Protein AF-0000000087728576 (afdb_homodimer)

pLDDT: mean 84.59, std 19.5, range [29.27, 98.62]

InterPro domains:
  IPR008506 SRP-independent targeting protein 2/TMEM208 [PF05620] (1-159)
  IPR008506 SRP-independent targeting protein 2/TMEM208 [PTHR13505] (1-132)

Solvent-accessible surface area (backbone atoms only — not comparable to full-atom values): 17764 Å² total; per-residue (Å²): 110,70,65,56,54,41,52,48,43,22,53,51,24,44,51,52,49,50,50,49,53,51,49,50,51,50,55,53,48,50,43,51,49,40,31,74,71,70,59,75,65,60,61,66,59,48,53,61,63,41,45,64,30,51,51,34,51,48,51,47,48,69,42,17,48,52,40,58,37,89,85,80,63,43,80,72,41,31,43,46,67,70,81,37,78,61,69,52,42,48,38,50,46,47,34,52,47,41,51,51,21,50,54,40,24,70,75,72,31,70,74,36,51,61,62,49,51,56,53,60,53,50,48,51,53,54,49,50,48,51,52,46,48,49,49,49,50,50,45,45,53,55,44,47,59,52,45,62,67,66,55,59,74,79,74,81,71,67,74,69,64,80,112,110,70,65,59,53,42,52,50,44,23,52,50,26,45,50,52,50,51,50,49,53,52,50,51,51,51,54,53,48,52,43,52,49,40,32,74,71,71,59,75,65,60,61,65,59,50,53,61,63,42,45,64,29,51,51,35,50,48,52,48,47,70,41,17,48,54,40,58,37,88,84,79,64,43,78,72,40,31,42,48,67,71,80,38,78,62,68,52,43,47,40,50,47,47,34,52,46,40,51,52,23,50,55,42,24,68,76,71,32,73,75,36,50,62,61,50,50,55,52,63,53,49,48,50,54,54,48,49,48,51,53,48,48,48,49,50,49,49,45,46,53,55,45,49,57,52,48,61,69,68,55,60,74,79,74,81,74,65,76,72,63,81,113

Organism: NCBI:txid56646

Radius of gyration: 27.88 Å; Cα contacts (8 Å, |Δi|>4): 248; chains: 2; bounding box: 99×57×97 Å

Foldseek 3Di:
DVVVVFVVLLVVLVVVLVVLVVLVVVLVVVLVCLCVPPNNADVPLLVVLCVLLVVLSVVSCVQQHWDADPPPRHTPGSGDRCPDDDPSVLSVVSNVQSSVLSVCCSPPNDVSCVSNVVNVVVVVVVVVVVVVVVVVVVVCVVVVVVVVVVPPPPPPVPPPPPD/DVVVVFVVQLVVLVVVLVVLVVLVVVLVVVLVCLCVPPNNADPPLLVVLCVLLVVLSVVSCVQQHWDADPPPRHTPGSGDRCPDDDPSVLSVVSNVQSSVLSVCCSPPNDVSCVSNVVNVVVVVVVVVVVVVVVVVVVVCVVVVVVCVVPCPPPPPPPPPPPD

Structure (mmCIF, N/CA/C/O backbone):
data_AF-0000000087728576-model_v1
#
loop_
_entity.id
_entity.type
_entity.pdbx_description
1 polymer 'DUF788 domain-containing protein'
#
loop_
_atom_site.group_PDB
_atom_site.id
_atom_site.type_symbol
_atom_site.label_atom_id
_atom_site.label_alt_id
_atom_site.label_comp_id
_atom_site.label_asym_id
_atom_site.label_entity_id
_atom_site.label_seq_id
_atom_site.pdbx_PDB_ins_code
_atom_site.Cartn_x
_atom_site.Cartn_y
_atom_site.Cartn_z
_atom_site.occupancy
_atom_site.B_iso_or_equiv
_atom_site.auth_seq_id
_atom_site.auth_comp_id
_atom_site.auth_asym_id
_atom_site.auth_atom_id
_atom_site.pdbx_PDB_model_num
ATOM 1 N N . MET A 1 1 ? -4.129 31.688 3.973 1 72.81 1 MET A N 1
ATOM 2 C CA . MET A 1 1 ? -4.332 30.922 2.75 1 72.81 1 MET A CA 1
ATOM 3 C C . MET A 1 1 ? -3.898 29.469 2.941 1 72.81 1 MET A C 1
ATOM 5 O O . MET A 1 1 ? -4.68 28.547 2.699 1 72.81 1 MET A O 1
ATOM 9 N N . ALA A 1 2 ? -2.844 29.219 3.494 1 76.81 2 ALA A N 1
ATOM 10 C CA . ALA A 1 2 ? -2.311 27.875 3.709 1 76.81 2 ALA A CA 1
ATOM 11 C C . ALA A 1 2 ? -3.201 27.078 4.652 1 76.81 2 ALA A C 1
ATOM 13 O O . ALA A 1 2 ? -3.453 25.891 4.426 1 76.81 2 ALA A O 1
ATOM 14 N N . GLN A 1 3 ? -3.764 27.766 5.59 1 82.38 3 GLN A N 1
ATOM 15 C CA . GLN A 1 3 ? -4.609 27.078 6.566 1 82.38 3 GLN A CA 1
ATOM 16 C C . GLN A 1 3 ? -5.945 26.672 5.945 1 82.38 3 GLN A C 1
ATOM 18 O O . GLN A 1 3 ? -6.473 25.609 6.246 1 82.38 3 GLN A O 1
ATOM 23 N N . LYS A 1 4 ? -6.445 27.516 5.133 1 89.25 4 LYS A N 1
ATOM 24 C CA . LYS A 1 4 ? -7.703 27.203 4.453 1 89.25 4 LYS A CA 1
ATOM 25 C C . LYS A 1 4 ? -7.543 26.016 3.516 1 89.25 4 LYS A C 1
ATOM 27 O O . LYS A 1 4 ? -8.414 25.156 3.447 1 89.25 4 LYS A O 1
ATOM 32 N N . ALA A 1 5 ? -6.516 25.969 2.805 1 88.19 5 ALA A N 1
ATOM 33 C CA . ALA A 1 5 ? -6.23 24.859 1.894 1 88.19 5 ALA A CA 1
ATOM 34 C C . ALA A 1 5 ? -6.105 23.547 2.654 1 88.19 5 ALA A C 1
ATOM 36 O O . ALA A 1 5 ? -6.555 22.5 2.176 1 88.19 5 ALA A O 1
ATOM 37 N N . LYS A 1 6 ? -5.516 23.641 3.752 1 89.88 6 LYS A N 1
ATOM 38 C CA . LYS A 1 6 ? -5.348 22.469 4.605 1 89.88 6 LYS A CA 1
ATOM 39 C C . LYS A 1 6 ? -6.695 21.953 5.086 1 89.88 6 LYS A C 1
ATOM 41 O O . LYS A 1 6 ? -6.941 20.734 5.07 1 89.88 6 LYS A O 1
ATOM 46 N N . LYS A 1 7 ? -7.469 22.812 5.473 1 94.06 7 LYS A N 1
ATOM 47 C CA . LYS A 1 7 ? -8.797 22.438 5.949 1 94.06 7 LYS A CA 1
ATOM 48 C C . LYS A 1 7 ? -9.648 21.859 4.816 1 94.06 7 LYS A C 1
ATOM 50 O O . LYS A 1 7 ? -10.414 20.922 5.016 1 94.06 7 LYS A O 1
ATOM 55 N N . ASP A 1 8 ? -9.492 22.406 3.709 1 96 8 ASP A N 1
ATOM 56 C CA . ASP A 1 8 ? -10.234 21.922 2.547 1 96 8 ASP A CA 1
ATOM 57 C C . ASP A 1 8 ? -9.789 20.516 2.158 1 96 8 ASP A C 1
ATOM 59 O O . ASP A 1 8 ? -10.617 19.688 1.801 1 96 8 ASP A O 1
ATOM 63 N N . ARG A 1 9 ? -8.594 20.328 2.215 1 94.62 9 ARG A N 1
ATOM 64 C CA . ARG A 1 9 ? -8.07 19 1.925 1 94.62 9 ARG A CA 1
ATOM 65 C C . ARG A 1 9 ? -8.57 17.984 2.938 1 94.62 9 ARG A C 1
ATOM 67 O O . ARG A 1 9 ? -8.93 16.859 2.572 1 94.62 9 ARG A O 1
ATOM 74 N N . ALA A 1 10 ? -8.555 18.375 4.129 1 96.44 10 ALA A N 1
ATOM 75 C CA . ALA A 1 10 ? -9.039 17.484 5.184 1 96.44 10 ALA A CA 1
ATOM 76 C C . ALA A 1 10 ? -10.492 17.094 4.941 1 96.44 10 ALA A C 1
ATOM 78 O O . ALA A 1 10 ? -10.859 15.922 5.09 1 96.44 10 ALA A O 1
ATOM 79 N N . LYS A 1 11 ? -11.227 18.047 4.613 1 97.38 11 LYS A N 1
ATOM 80 C CA . LYS A 1 11 ? -12.641 17.781 4.34 1 97.38 11 LYS A CA 1
ATOM 81 C C . LYS A 1 11 ? -12.805 16.875 3.127 1 97.38 11 LYS A C 1
ATOM 83 O O . LYS A 1 11 ? -13.594 15.922 3.164 1 97.38 11 LYS A O 1
ATOM 88 N N . SER A 1 12 ? -12.062 17.203 2.125 1 97.62 12 SER A N 1
ATOM 89 C CA . SER A 1 12 ? -12.133 16.406 0.908 1 97.62 12 SER A CA 1
ATOM 90 C C . SER A 1 12 ? -11.68 14.977 1.16 1 97.62 12 SER A C 1
ATOM 92 O O . SER A 1 12 ? -12.297 14.023 0.675 1 97.62 12 SER A O 1
ATOM 94 N N . ASN A 1 13 ? -10.625 14.828 1.915 1 97.81 13 ASN A N 1
ATOM 95 C CA . ASN A 1 13 ? -10.117 13.508 2.254 1 97.81 13 ASN A CA 1
ATOM 96 C C . ASN A 1 13 ? -11.141 12.695 3.045 1 97.81 13 ASN A C 1
ATOM 98 O O . ASN A 1 13 ? -11.359 11.523 2.754 1 97.81 13 ASN A O 1
ATOM 102 N N . ALA A 1 14 ? -11.703 13.352 4.016 1 97.81 14 ALA A N 1
ATOM 103 C CA . ALA A 1 14 ? -12.695 12.672 4.844 1 97.81 14 ALA A CA 1
ATOM 104 C C . ALA A 1 14 ? -13.875 12.188 4.004 1 97.81 14 ALA A C 1
ATOM 106 O O . ALA A 1 14 ? -14.336 11.055 4.156 1 97.81 14 ALA A O 1
ATOM 107 N N . ALA A 1 15 ? -14.289 13.07 3.191 1 98.06 15 ALA A N 1
ATOM 108 C CA . ALA A 1 15 ? -15.414 12.719 2.33 1 98.06 15 ALA A CA 1
ATOM 109 C C . ALA A 1 15 ? -15.055 11.57 1.394 1 98.06 15 ALA A C 1
ATOM 111 O O . ALA A 1 15 ? -15.828 10.625 1.23 1 98.06 15 ALA A O 1
ATOM 112 N N . ALA A 1 16 ? -13.898 11.648 0.79 1 97.94 16 ALA A N 1
ATOM 113 C CA . ALA A 1 16 ? -13.445 10.617 -0.136 1 97.94 16 ALA A CA 1
ATOM 114 C C . ALA A 1 16 ? -13.336 9.266 0.561 1 97.94 16 ALA A C 1
ATOM 116 O O . ALA A 1 16 ? -13.766 8.242 0.024 1 97.94 16 ALA A O 1
ATOM 117 N N . LEU A 1 17 ? -12.812 9.273 1.737 1 98.38 17 LEU A N 1
ATOM 118 C CA . LEU A 1 17 ? -12.594 8.039 2.473 1 98.38 17 LEU A CA 1
ATOM 119 C C . LEU A 1 17 ? -13.922 7.449 2.951 1 98.38 17 LEU A C 1
ATOM 121 O O . LEU A 1 17 ? -14.117 6.234 2.91 1 98.38 17 LEU A O 1
ATOM 125 N N . ASN A 1 18 ? -14.781 8.297 3.381 1 98.25 18 ASN A N 1
ATOM 126 C CA . ASN A 1 18 ? -16.094 7.824 3.793 1 98.25 18 ASN A CA 1
ATOM 127 C C . ASN A 1 18 ? -16.859 7.184 2.631 1 98.25 18 ASN A C 1
ATOM 129 O O . ASN A 1 18 ? -17.484 6.137 2.795 1 98.25 18 ASN A O 1
ATOM 133 N N . ASN A 1 19 ? -16.797 7.832 1.542 1 97.94 19 ASN A N 1
ATOM 134 C CA . ASN A 1 19 ? -17.422 7.266 0.348 1 97.94 19 ASN A CA 1
ATOM 135 C C . ASN A 1 19 ? -16.797 5.922 -0.024 1 97.94 19 ASN A C 1
ATOM 137 O O . ASN A 1 19 ? -17.5 4.992 -0.413 1 97.94 19 ASN A O 1
ATOM 141 N N . LEU A 1 20 ? -15.539 5.875 0.109 1 98.06 20 LEU A N 1
ATOM 142 C CA . LEU A 1 20 ? -14.797 4.656 -0.206 1 98.06 20 LEU A CA 1
ATOM 143 C C . LEU A 1 20 ? -15.234 3.508 0.696 1 98.06 20 LEU A C 1
ATOM 145 O O . LEU A 1 20 ? -15.516 2.408 0.214 1 98.06 20 LEU A O 1
ATOM 149 N N . HIS A 1 21 ? -15.312 3.744 1.983 1 98.12 21 HIS A N 1
ATOM 150 C CA . HIS A 1 21 ? -15.68 2.717 2.949 1 98.12 21 HIS A CA 1
ATOM 151 C C . HIS A 1 21 ? -17.141 2.283 2.768 1 98.12 21 HIS A C 1
ATOM 153 O O . HIS A 1 21 ? -17.438 1.089 2.795 1 98.12 21 HIS A O 1
ATOM 159 N N . VAL A 1 22 ? -17.984 3.254 2.576 1 98.19 22 VAL A N 1
ATOM 160 C CA . VAL A 1 22 ? -19.391 2.947 2.379 1 98.19 22 VAL A CA 1
ATOM 161 C C . VAL A 1 22 ? -19.578 2.154 1.087 1 98.19 22 VAL A C 1
ATOM 163 O O . VAL A 1 22 ? -20.281 1.148 1.063 1 98.19 22 VAL A O 1
ATOM 166 N N . GLY A 1 23 ? -18.922 2.592 0.017 1 98.19 23 GLY A N 1
ATOM 167 C CA . GLY A 1 23 ? -18.984 1.862 -1.239 1 98.19 23 GLY A CA 1
ATOM 168 C C . GLY A 1 23 ? -18.484 0.434 -1.126 1 98.19 23 GLY A C 1
ATOM 169 O O . GLY A 1 23 ? -19.141 -0.495 -1.61 1 98.19 23 GLY A O 1
ATOM 170 N N . SER A 1 24 ? -17.391 0.331 -0.481 1 98.25 24 SER A N 1
ATOM 171 C CA . SER A 1 24 ? -16.812 -0.998 -0.289 1 98.25 24 SER A CA 1
ATOM 172 C C . SER A 1 24 ? -17.75 -1.895 0.506 1 98.25 24 SER A C 1
ATOM 174 O O . SER A 1 24 ? -17.969 -3.053 0.146 1 98.25 24 SER A O 1
A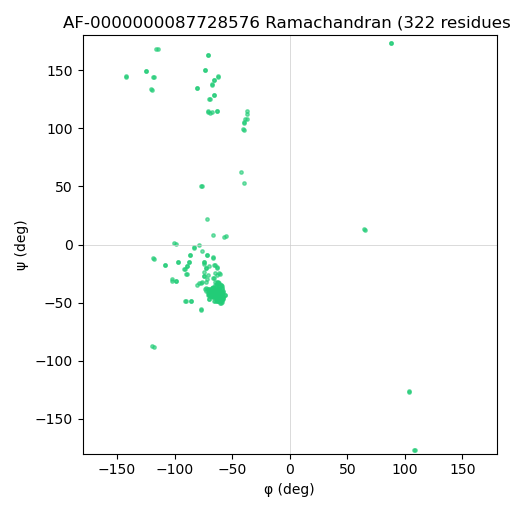TOM 176 N N . LEU A 1 25 ? -18.266 -1.37 1.539 1 97.5 25 LEU A N 1
ATOM 177 C CA . LEU A 1 25 ? -19.172 -2.137 2.385 1 97.5 25 LEU A CA 1
ATOM 178 C C . LEU A 1 25 ? -20.422 -2.562 1.607 1 97.5 25 LEU A C 1
ATOM 180 O O . LEU A 1 25 ? -20.812 -3.727 1.662 1 97.5 25 LEU A O 1
ATOM 184 N N . VAL A 1 26 ? -20.984 -1.672 0.891 1 98.25 26 VAL A N 1
ATOM 185 C CA . VAL A 1 26 ? -22.219 -1.919 0.162 1 98.25 26 VAL A CA 1
ATOM 186 C C . VAL A 1 26 ? -21.984 -2.967 -0.922 1 98.25 26 VAL A C 1
ATOM 188 O O . VAL A 1 26 ? -22.719 -3.947 -1.02 1 98.25 26 VAL A O 1
ATOM 191 N N . ILE A 1 27 ? -20.953 -2.803 -1.703 1 98.12 27 ILE A N 1
ATOM 192 C CA . ILE A 1 27 ? -20.688 -3.674 -2.846 1 98.12 27 ILE A CA 1
ATOM 193 C C . ILE A 1 27 ? -20.359 -5.078 -2.355 1 98.12 27 ILE A C 1
ATOM 195 O O . ILE A 1 27 ? -20.859 -6.07 -2.889 1 98.12 27 ILE A O 1
ATOM 199 N N . ASN A 1 28 ? -19.562 -5.168 -1.348 1 97.69 28 ASN A N 1
ATOM 200 C CA . ASN A 1 28 ? -19.188 -6.477 -0.833 1 97.69 28 ASN A CA 1
ATOM 201 C C . ASN A 1 28 ? -20.359 -7.164 -0.126 1 97.69 28 ASN A C 1
ATOM 203 O O . ASN A 1 28 ? -20.547 -8.375 -0.262 1 97.69 28 ASN A O 1
ATOM 207 N N . ALA A 1 29 ? -21.125 -6.395 0.582 1 97.44 29 ALA A N 1
ATOM 208 C CA . ALA A 1 29 ? -22.312 -6.957 1.237 1 97.44 29 ALA A CA 1
ATOM 209 C C . ALA A 1 29 ? -23.297 -7.488 0.212 1 97.44 29 ALA A C 1
ATOM 211 O O . ALA A 1 29 ? -23.844 -8.578 0.377 1 97.44 29 ALA A O 1
ATOM 212 N N . LEU A 1 30 ? -23.547 -6.684 -0.78 1 97.44 30 LEU A N 1
ATOM 213 C CA . LEU A 1 30 ? -24.469 -7.105 -1.819 1 97.44 30 LEU A CA 1
ATOM 214 C C . LEU A 1 30 ? -23.984 -8.375 -2.512 1 97.44 30 LEU A C 1
ATOM 216 O O . LEU A 1 30 ? -24.781 -9.266 -2.812 1 97.44 30 LEU A O 1
ATOM 220 N N . PHE A 1 31 ? -22.75 -8.453 -2.754 1 98.31 31 PHE A N 1
ATOM 221 C CA . PHE A 1 31 ? -22.188 -9.641 -3.377 1 98.31 31 PHE A CA 1
ATOM 222 C C . PHE A 1 31 ? -22.422 -10.867 -2.504 1 98.31 31 PHE A C 1
ATOM 224 O O . PHE A 1 31 ? -22.891 -11.906 -2.986 1 98.31 31 PHE A O 1
ATOM 231 N N . LEU A 1 32 ? -22.094 -10.734 -1.315 1 96.5 32 LEU A N 1
ATOM 232 C CA . LEU A 1 32 ? -22.203 -11.875 -0.409 1 96.5 32 LEU A CA 1
ATOM 233 C C . LEU A 1 32 ? -23.672 -12.273 -0.228 1 96.5 32 LEU A C 1
ATOM 235 O O . LEU A 1 32 ? -23.984 -13.461 -0.176 1 96.5 32 LEU A O 1
ATOM 239 N N . LEU A 1 33 ? -24.547 -11.227 -0.095 1 96.88 33 LEU A N 1
ATOM 240 C CA . LEU A 1 33 ? -25.969 -11.516 0.004 1 96.88 33 LEU A CA 1
ATOM 241 C C . LEU A 1 33 ? -26.453 -12.266 -1.229 1 96.88 33 LEU A C 1
ATOM 243 O O . LEU A 1 33 ? -27.172 -13.266 -1.111 1 96.88 33 LEU A O 1
ATOM 247 N N . ALA A 1 34 ? -26.078 -11.82 -2.357 1 97.25 34 ALA A N 1
ATOM 248 C CA . ALA A 1 34 ? -26.484 -12.461 -3.604 1 97.25 34 ALA A CA 1
ATOM 249 C C . ALA A 1 34 ? -25.906 -13.867 -3.707 1 97.25 34 ALA A C 1
ATOM 251 O O . ALA A 1 34 ? -26.578 -14.789 -4.176 1 97.25 34 ALA A O 1
ATOM 252 N N . HIS A 1 35 ? -24.656 -13.969 -3.303 1 96.69 35 HIS A N 1
ATOM 253 C CA . HIS A 1 35 ? -24 -15.266 -3.322 1 96.69 35 HIS A CA 1
ATOM 254 C C . HIS A 1 35 ? -24.75 -16.297 -2.484 1 96.69 35 HIS A C 1
ATOM 256 O O . HIS A 1 35 ? -24.938 -17.438 -2.906 1 96.69 35 HIS A O 1
ATOM 262 N N . PHE A 1 36 ? -25.234 -15.859 -1.36 1 95.5 36 PHE A N 1
ATOM 263 C CA . PHE A 1 36 ? -25.828 -16.797 -0.422 1 95.5 36 PHE A CA 1
ATOM 264 C C . PHE A 1 36 ? -27.328 -16.969 -0.695 1 95.5 36 PHE A C 1
ATOM 266 O O . PHE A 1 36 ? -27.891 -18.031 -0.432 1 95.5 36 PHE A O 1
ATOM 273 N N . LEU A 1 37 ? -27.953 -16.016 -1.267 1 94.81 37 LEU A N 1
ATOM 274 C CA . LEU A 1 37 ? -29.406 -16.047 -1.413 1 94.81 37 LEU A CA 1
ATOM 275 C C . LEU A 1 37 ? -29.797 -16.438 -2.83 1 94.81 37 LEU A C 1
ATOM 277 O O . LEU A 1 37 ? -30.891 -16.984 -3.043 1 94.81 37 LEU A O 1
ATOM 281 N N . PHE A 1 38 ? -29.125 -16.203 -3.807 1 94 38 PHE A N 1
ATOM 282 C CA . PHE A 1 38 ? -29.531 -16.438 -5.188 1 94 38 PHE A CA 1
ATOM 283 C C . PHE A 1 38 ? -28.594 -17.422 -5.871 1 94 38 PHE A C 1
ATOM 285 O O . PHE A 1 38 ? -28.75 -18.625 -5.734 1 94 38 PHE A O 1
ATOM 292 N N . ARG A 1 39 ? -27.484 -16.938 -6.457 1 91.5 39 ARG A N 1
ATOM 293 C CA . ARG A 1 39 ? -26.547 -17.797 -7.184 1 91.5 39 ARG A CA 1
ATOM 294 C C . ARG A 1 39 ? -25.156 -17.734 -6.578 1 91.5 39 ARG A C 1
ATOM 296 O O . ARG A 1 39 ? -24.594 -16.641 -6.406 1 91.5 39 ARG A O 1
ATOM 303 N N . SER A 1 40 ? -24.562 -18.844 -6.387 1 93.62 40 SER A N 1
ATOM 304 C CA . SER A 1 40 ? -23.234 -18.922 -5.785 1 93.62 40 SER A CA 1
ATOM 305 C C . SER A 1 40 ? -22.141 -18.62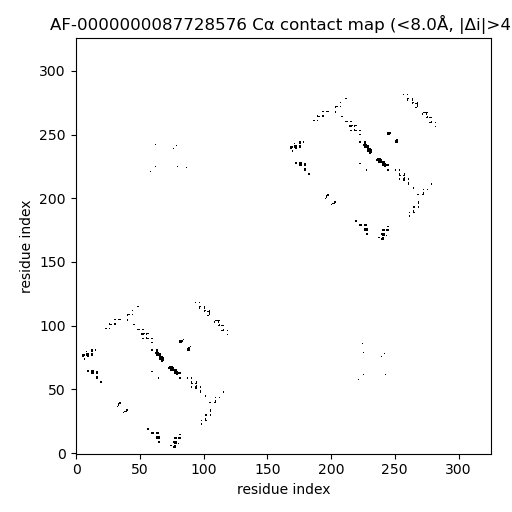5 -6.805 1 93.62 40 SER A C 1
ATOM 307 O O . SER A 1 40 ? -22.25 -19.031 -7.965 1 93.62 40 SER A O 1
ATOM 309 N N . ARG A 1 41 ? -21.219 -17.812 -6.395 1 95.62 41 ARG A N 1
ATOM 310 C CA . ARG A 1 41 ? -20 -17.484 -7.148 1 95.62 41 ARG A CA 1
ATOM 311 C C . ARG A 1 41 ? -18.766 -17.984 -6.422 1 95.62 41 ARG A C 1
ATOM 313 O O . ARG A 1 41 ? -18.844 -18.484 -5.297 1 95.62 41 ARG A O 1
ATOM 320 N N . SER A 1 42 ? -17.703 -17.953 -7.105 1 96.56 42 SER A N 1
ATOM 321 C CA . SER A 1 42 ? -16.453 -18.438 -6.508 1 96.56 42 SER A CA 1
ATOM 322 C C . SER A 1 42 ? -15.984 -17.5 -5.398 1 96.56 42 SER A C 1
ATOM 324 O O . SER A 1 42 ? -15.57 -16.359 -5.668 1 96.56 42 SER A O 1
ATOM 326 N N . LEU A 1 43 ? -16 -17.984 -4.199 1 94.69 43 LEU A N 1
ATOM 327 C CA . LEU A 1 43 ? -15.523 -17.188 -3.072 1 94.69 43 LEU A CA 1
ATOM 328 C C . LEU A 1 43 ? -14 -17.094 -3.08 1 94.69 43 LEU A C 1
ATOM 330 O O . LEU A 1 43 ? -13.438 -16.109 -2.609 1 94.69 43 LEU A O 1
ATOM 334 N N . TRP A 1 44 ? -13.477 -18.125 -3.67 1 94.75 44 TRP A N 1
ATOM 335 C CA . TRP A 1 44 ? -12.023 -18.125 -3.768 1 94.75 44 TRP A CA 1
ATOM 336 C C . TRP A 1 44 ? -11.539 -17 -4.688 1 94.75 44 TRP A C 1
ATOM 338 O O . TRP A 1 44 ? -10.633 -16.25 -4.332 1 94.75 44 TRP A O 1
ATOM 348 N N . LEU A 1 45 ? -12.164 -16.844 -5.816 1 96.06 45 LEU A N 1
ATOM 349 C CA . LEU A 1 45 ? -11.805 -15.789 -6.75 1 96.06 45 LEU A CA 1
ATOM 350 C C . LEU A 1 45 ? -12.133 -14.414 -6.168 1 96.06 45 LEU A C 1
ATOM 352 O O . LEU A 1 45 ? -11.344 -13.477 -6.305 1 96.06 45 LEU A O 1
ATOM 356 N N . TYR A 1 46 ? -13.203 -14.344 -5.512 1 97.69 46 TYR A N 1
ATOM 357 C CA . TYR A 1 46 ? -13.617 -13.109 -4.852 1 97.69 46 TYR A CA 1
ATOM 358 C C . TYR A 1 46 ? -12.578 -12.664 -3.83 1 97.69 46 TYR A C 1
ATOM 360 O O . TYR A 1 46 ? -12.18 -11.5 -3.807 1 97.69 46 TYR A O 1
ATOM 368 N N . GLY A 1 47 ? -12.188 -13.609 -3.021 1 94.81 47 GLY A N 1
ATOM 369 C CA . GLY A 1 47 ? -11.18 -13.312 -2.02 1 94.81 47 GLY A CA 1
ATOM 370 C C . GLY A 1 47 ? -9.852 -12.891 -2.619 1 94.81 47 GLY A C 1
ATOM 371 O O . GLY A 1 47 ? -9.273 -11.883 -2.207 1 94.81 47 GLY A O 1
ATOM 372 N N . LEU A 1 48 ? -9.484 -13.609 -3.584 1 94.25 48 LEU A N 1
ATOM 373 C CA . LEU A 1 48 ? -8.195 -13.383 -4.215 1 94.25 48 LEU A CA 1
ATOM 374 C C . LEU A 1 48 ? -8.148 -12.008 -4.871 1 94.25 48 LEU A C 1
ATOM 376 O O . LEU A 1 48 ? -7.199 -11.242 -4.668 1 94.25 48 LEU A O 1
ATOM 380 N N . PHE A 1 49 ? -9.18 -11.633 -5.598 1 96.81 49 PHE A N 1
ATOM 381 C CA . PHE A 1 49 ? -9.156 -10.422 -6.402 1 96.81 49 PHE A CA 1
ATOM 382 C C . PHE A 1 49 ? -9.578 -9.211 -5.57 1 96.81 49 PHE A C 1
ATOM 384 O O . PHE A 1 49 ? -9.359 -8.07 -5.973 1 96.81 49 PHE A O 1
ATOM 391 N N . SER A 1 50 ? -10.078 -9.461 -4.316 1 96.94 50 SER A N 1
ATOM 392 C CA . SER A 1 50 ? -10.469 -8.359 -3.443 1 96.94 50 SER A CA 1
ATOM 393 C C . SER A 1 50 ? -9.305 -7.883 -2.588 1 96.94 50 SER A C 1
ATOM 395 O O . SER A 1 50 ? -9.312 -6.762 -2.076 1 96.94 50 SER A O 1
ATOM 397 N N . VAL A 1 51 ? -8.328 -8.688 -2.467 1 93.5 51 VAL A N 1
ATOM 398 C CA . VAL A 1 51 ? -7.23 -8.422 -1.541 1 93.5 51 VAL A CA 1
ATOM 399 C C . VAL A 1 51 ? -6.496 -7.148 -1.959 1 93.5 51 VAL A C 1
ATOM 401 O O . VAL A 1 51 ? -6.266 -6.258 -1.138 1 93.5 51 VAL A O 1
ATOM 404 N N . PRO A 1 52 ? -6.125 -6.988 -3.273 1 95.75 52 PRO A N 1
ATOM 405 C CA . PRO A 1 52 ? -5.453 -5.742 -3.652 1 95.75 52 PRO A CA 1
ATOM 406 C C . PRO A 1 52 ? -6.293 -4.504 -3.354 1 95.75 52 PRO A C 1
ATOM 408 O O . PRO A 1 52 ? -5.758 -3.477 -2.928 1 95.75 52 PRO A O 1
ATOM 411 N N . ALA A 1 53 ? -7.57 -4.598 -3.549 1 97.56 53 ALA A N 1
ATOM 412 C CA . ALA A 1 53 ? -8.453 -3.467 -3.271 1 97.56 53 ALA A CA 1
ATOM 413 C C . ALA A 1 53 ? -8.492 -3.16 -1.777 1 97.56 53 ALA A C 1
ATOM 415 O O . ALA A 1 53 ? -8.516 -1.994 -1.377 1 97.56 53 ALA A O 1
ATOM 416 N N . LEU A 1 54 ? -8.469 -4.188 -0.99 1 94.62 54 LEU A N 1
ATOM 417 C CA . LEU A 1 54 ? -8.477 -4.004 0.457 1 94.62 54 LEU A CA 1
ATOM 418 C C . LEU A 1 54 ? -7.18 -3.369 0.932 1 94.62 54 LEU A C 1
ATOM 420 O O . LEU A 1 54 ? -7.191 -2.492 1.8 1 94.62 54 LEU A O 1
ATOM 424 N N . ILE A 1 55 ? -6.102 -3.801 0.379 1 92.62 55 ILE A N 1
ATOM 425 C CA . ILE A 1 55 ? -4.801 -3.229 0.708 1 92.62 55 ILE A CA 1
ATOM 426 C C . ILE A 1 55 ? -4.773 -1.751 0.323 1 92.62 55 ILE A C 1
ATOM 428 O O . ILE A 1 55 ? -4.367 -0.902 1.118 1 92.62 55 ILE A O 1
ATOM 432 N N . CYS A 1 56 ? -5.215 -1.478 -0.899 1 96.44 56 CYS A N 1
ATOM 433 C CA . CYS A 1 56 ? -5.262 -0.094 -1.356 1 96.44 56 CYS A CA 1
ATOM 434 C C . CYS A 1 56 ? -6.145 0.752 -0.445 1 96.44 56 CYS A C 1
ATOM 436 O O . CYS A 1 56 ? -5.797 1.888 -0.119 1 96.44 56 CYS A O 1
ATOM 438 N N . GLU A 1 57 ? -7.254 0.202 -0.057 1 97.19 57 GLU A N 1
ATOM 439 C CA . GLU A 1 57 ? -8.164 0.93 0.824 1 97.19 57 GLU A CA 1
ATOM 440 C C . GLU A 1 57 ? -7.508 1.232 2.166 1 97.19 57 GLU A C 1
ATOM 442 O O . GLU A 1 57 ? -7.652 2.334 2.701 1 97.19 57 GLU A O 1
ATOM 447 N N . TYR A 1 58 ? -6.777 0.325 2.633 1 93 58 TYR A N 1
ATOM 448 C CA . TYR A 1 58 ? -6.102 0.515 3.91 1 93 58 TYR A CA 1
ATOM 449 C C . TYR A 1 58 ? -4.992 1.555 3.793 1 93 58 TYR A C 1
ATOM 451 O O . TYR A 1 58 ? -4.828 2.398 4.676 1 93 58 TYR A O 1
ATOM 459 N N . VAL A 1 59 ? -4.266 1.479 2.736 1 94.44 59 VAL A N 1
ATOM 460 C CA . VAL A 1 59 ? -3.195 2.443 2.521 1 94.44 59 VAL A CA 1
ATOM 461 C C . VAL A 1 59 ? -3.781 3.848 2.389 1 94.44 59 VAL A C 1
ATOM 463 O O . VAL A 1 59 ? -3.26 4.805 2.967 1 94.44 59 VAL A O 1
ATOM 466 N N . LEU A 1 60 ? -4.859 3.957 1.671 1 96.81 60 LEU A N 1
ATOM 467 C CA . LEU A 1 60 ? -5.504 5.254 1.494 1 96.81 60 LEU A CA 1
ATOM 468 C C . LEU A 1 60 ? -6.055 5.77 2.818 1 96.81 60 LEU A C 1
ATOM 470 O O . LEU A 1 60 ? -5.953 6.965 3.115 1 96.81 60 LEU A O 1
ATOM 474 N N . GLU A 1 61 ? -6.602 4.863 3.594 1 95.44 61 GLU A N 1
ATOM 475 C CA . GLU A 1 61 ? -7.094 5.23 4.918 1 95.44 61 GLU A CA 1
ATOM 476 C C . GLU A 1 61 ? -5.953 5.715 5.812 1 95.44 61 GLU A C 1
ATOM 478 O O . GLU A 1 61 ? -6.055 6.777 6.434 1 95.44 61 GLU A O 1
ATOM 483 N N . PHE A 1 62 ? -4.957 4.984 5.789 1 91.19 62 PHE A N 1
ATOM 484 C CA . PHE A 1 62 ? -3.811 5.262 6.645 1 91.19 62 PHE A CA 1
ATOM 485 C C . PHE A 1 62 ? -3.143 6.574 6.254 1 91.19 62 PHE A C 1
ATOM 487 O O . PHE A 1 62 ? -2.795 7.383 7.117 1 91.19 62 PHE A O 1
ATOM 494 N N . SER A 1 63 ? -3.021 6.812 4.98 1 93.44 63 SER A N 1
ATOM 495 C CA . SER A 1 63 ? -2.26 7.965 4.512 1 93.44 63 SER A CA 1
ATOM 496 C C . SER A 1 63 ? -3.154 9.188 4.348 1 93.44 63 SER A C 1
ATOM 498 O O . SER A 1 63 ? -2.672 10.32 4.375 1 93.44 63 SER A O 1
ATOM 500 N N . GLY A 1 64 ? -4.465 8.977 4.219 1 95.31 64 GLY A N 1
ATOM 501 C CA . GLY A 1 64 ? -5.316 10.086 3.814 1 95.31 64 GLY A CA 1
ATOM 502 C C . GLY A 1 64 ? -6.188 10.609 4.941 1 95.31 64 GLY A C 1
ATOM 503 O O . GLY A 1 64 ? -6.727 11.711 4.852 1 95.31 64 GLY A O 1
ATOM 504 N N . ARG A 1 65 ? -6.359 9.867 5.957 1 96.12 65 ARG A N 1
ATOM 505 C CA . ARG A 1 65 ? -7.27 10.266 7.027 1 96.12 65 ARG A CA 1
ATOM 506 C C . ARG A 1 65 ? -6.711 11.453 7.809 1 96.12 65 ARG A C 1
ATOM 508 O O . ARG A 1 65 ? -5.578 11.398 8.297 1 96.12 65 ARG A O 1
ATOM 515 N N . PRO A 1 66 ? -7.469 12.508 7.922 1 95.62 66 PRO A N 1
ATOM 516 C CA . PRO A 1 66 ? -7.012 13.633 8.742 1 95.62 66 PRO A CA 1
ATOM 517 C C . PRO A 1 66 ? -6.824 13.258 10.203 1 95.62 66 PRO A C 1
ATOM 519 O O . PRO A 1 66 ? -7.562 12.422 10.734 1 95.62 66 PRO A O 1
ATOM 522 N N . LYS A 1 67 ? -5.836 13.875 10.766 1 92.94 67 LYS A N 1
ATOM 523 C CA . LYS A 1 67 ? -5.559 13.633 12.18 1 92.94 67 LYS A CA 1
ATOM 524 C C . LYS A 1 67 ? -5.695 14.922 12.992 1 92.94 67 LYS A C 1
ATOM 526 O O . LYS A 1 67 ? -5.277 15.992 12.547 1 92.94 67 LYS A O 1
ATOM 531 N N . TYR A 1 68 ? -6.203 14.734 14.219 1 92.31 68 TYR A N 1
ATOM 532 C CA . TYR A 1 68 ? -6.473 15.867 15.094 1 92.31 68 TYR A CA 1
ATOM 533 C C . TYR A 1 68 ? -5.758 15.703 16.438 1 92.31 68 TYR A C 1
ATOM 535 O O . TYR A 1 68 ? -5.543 14.578 16.891 1 92.31 68 TYR A O 1
ATOM 543 N N . ASP A 1 69 ? -5.422 16.844 16.984 1 88.94 69 ASP A N 1
ATOM 544 C CA . ASP A 1 69 ? -4.824 16.812 18.328 1 88.94 69 ASP A CA 1
ATOM 545 C C . ASP A 1 69 ? -5.824 16.312 19.359 1 88.94 69 ASP A C 1
ATOM 547 O O . ASP A 1 69 ? -6.961 16.797 19.422 1 88.94 69 ASP A O 1
ATOM 551 N N . PRO A 1 70 ? -5.406 15.375 20.094 1 88.88 70 PRO A N 1
ATOM 552 C CA . PRO A 1 70 ? -6.363 14.797 21.031 1 88.88 70 PRO A CA 1
ATOM 553 C C . PRO A 1 70 ? -6.805 15.789 22.109 1 88.88 70 PRO A C 1
ATOM 555 O O . PRO A 1 70 ? -7.914 15.672 22.641 1 88.88 70 PRO A O 1
ATOM 558 N N . THR A 1 71 ? -5.969 16.719 22.453 1 88.62 71 THR A N 1
ATOM 559 C CA . THR A 1 71 ? -6.246 17.656 23.531 1 88.62 71 THR A CA 1
ATOM 560 C C . THR A 1 71 ? -6.945 18.906 23 1 88.62 71 THR A C 1
ATOM 562 O O . THR A 1 71 ? -8.039 19.25 23.453 1 88.62 71 THR A O 1
ATOM 565 N N . THR A 1 72 ? -6.465 19.547 21.938 1 90.69 72 THR A N 1
ATOM 566 C CA . THR A 1 72 ? -6.965 20.812 21.453 1 90.69 72 THR A CA 1
ATOM 567 C C . THR A 1 72 ? -7.965 20.609 20.312 1 90.69 72 THR A C 1
ATOM 569 O O . THR A 1 72 ? -8.664 21.531 19.922 1 90.69 72 THR A O 1
ATOM 572 N N . LYS A 1 73 ? -8.023 19.375 19.703 1 90.5 73 LYS A N 1
ATOM 573 C CA . LYS A 1 73 ? -8.898 19.031 18.594 1 90.5 73 LYS A CA 1
ATOM 574 C C . LYS A 1 73 ? -8.539 19.812 17.344 1 90.5 73 LYS A C 1
ATOM 576 O O . LYS A 1 73 ? -9.344 19.922 16.422 1 90.5 73 LYS A O 1
ATOM 581 N N . ALA A 1 74 ? -7.395 20.422 17.406 1 89.94 74 ALA A N 1
ATOM 582 C CA . ALA A 1 74 ? -6.898 21.141 16.234 1 89.94 74 ALA A CA 1
ATOM 583 C C . ALA A 1 74 ? -6.41 20.156 15.156 1 89.94 74 ALA A C 1
ATOM 585 O O . ALA A 1 74 ? -5.91 19.078 15.477 1 89.94 74 ALA A O 1
ATOM 586 N N . LEU A 1 75 ? -6.543 20.609 13.945 1 90.94 75 LEU A N 1
ATOM 587 C CA . LEU A 1 75 ? -6.094 19.797 12.82 1 90.94 75 LEU A CA 1
ATOM 588 C C . LEU A 1 75 ? -4.574 19.734 12.766 1 90.94 75 LEU A C 1
ATOM 590 O O . LEU A 1 75 ? -3.916 20.75 12.5 1 90.94 75 LEU A O 1
ATOM 594 N N . ARG A 1 76 ? -4.07 18.594 12.977 1 88.06 76 ARG A N 1
ATOM 595 C CA . ARG A 1 76 ? -2.625 18.406 12.938 1 88.06 76 ARG A CA 1
ATOM 596 C C . ARG A 1 76 ? -2.139 18.156 11.516 1 88.06 76 ARG A C 1
ATOM 598 O O . ARG A 1 76 ? -1.162 18.766 11.078 1 88.06 76 ARG A O 1
ATOM 605 N N . THR A 1 77 ? -2.855 17.219 10.875 1 90.19 77 THR A N 1
ATOM 606 C CA . THR A 1 77 ? -2.533 16.922 9.484 1 90.19 77 THR A CA 1
ATOM 607 C C . THR A 1 77 ? -3.803 16.656 8.68 1 90.19 77 THR A C 1
ATOM 609 O O . THR A 1 77 ? -4.734 16.016 9.18 1 90.19 77 THR A O 1
ATOM 612 N N . ALA A 1 78 ? -3.764 17.094 7.438 1 93.31 78 ALA A N 1
ATOM 613 C CA . ALA A 1 78 ? -4.895 16.875 6.543 1 93.31 78 ALA A CA 1
ATOM 614 C C . ALA A 1 78 ? -4.777 15.523 5.84 1 93.31 78 ALA A C 1
ATOM 616 O O . ALA A 1 78 ? -5.746 15.031 5.262 1 93.31 78 ALA A O 1
ATOM 617 N N . GLY A 1 79 ? -3.576 14.891 5.883 1 92.38 79 GLY A N 1
ATOM 618 C CA . GLY A 1 79 ? -3.338 13.664 5.133 1 92.38 79 GLY A CA 1
ATOM 619 C C . GLY A 1 79 ? -2.863 13.922 3.715 1 92.38 79 GLY A C 1
ATOM 620 O O . GLY A 1 79 ? -2.883 15.055 3.24 1 92.38 79 GLY A O 1
ATOM 621 N N . GLU A 1 80 ? -2.527 12.875 3.121 1 92.31 80 GLU A N 1
ATOM 622 C CA . GLU A 1 80 ? -2.135 12.969 1.719 1 92.31 80 GLU A CA 1
ATOM 623 C C . GLU A 1 80 ? -3.312 13.383 0.843 1 92.31 80 GLU A C 1
ATOM 625 O O . GLU A 1 80 ? -4.457 13.008 1.109 1 92.31 80 GLU A O 1
ATOM 630 N N . ASP A 1 81 ? -2.904 14.242 -0.128 1 93 81 ASP A N 1
ATOM 631 C CA . ASP A 1 81 ? -3.936 14.656 -1.074 1 93 81 ASP A CA 1
ATOM 632 C C . ASP A 1 81 ? -4.469 13.469 -1.865 1 93 81 ASP A C 1
ATOM 634 O O . ASP A 1 81 ? -3.771 12.922 -2.727 1 93 81 ASP A O 1
ATOM 638 N N . LEU A 1 82 ? -5.695 13.148 -1.689 1 96.19 82 LEU A N 1
ATOM 639 C CA . LEU A 1 82 ? -6.262 11.938 -2.287 1 96.19 82 LEU A CA 1
ATOM 640 C C . LEU A 1 82 ? -6.68 12.195 -3.73 1 96.19 82 LEU A C 1
ATOM 642 O O . LEU A 1 82 ? -7.082 11.266 -4.438 1 96.19 82 LEU A O 1
ATOM 646 N N . SER A 1 83 ? -6.516 13.438 -4.152 1 94.25 83 SER A N 1
ATOM 647 C CA . SER A 1 83 ? -6.773 13.758 -5.551 1 94.25 83 SER A CA 1
ATOM 648 C C . SER A 1 83 ? -5.477 13.812 -6.352 1 94.25 83 SER A C 1
ATOM 650 O O . SER A 1 83 ? -5.492 14.125 -7.543 1 94.25 83 SER A O 1
ATOM 652 N N . SER A 1 84 ? -4.465 13.57 -5.715 1 90.44 84 SER A N 1
ATOM 653 C CA . SER A 1 84 ? -3.158 13.664 -6.363 1 90.44 84 SER A CA 1
ATOM 654 C C . SER A 1 84 ? -2.988 12.586 -7.426 1 90.44 84 SER A C 1
ATOM 656 O O . SER A 1 84 ? -3.346 11.43 -7.207 1 90.44 84 SER A O 1
ATOM 658 N N . PRO A 1 85 ? -2.447 12.914 -8.539 1 90.12 85 PRO A N 1
ATOM 659 C CA . PRO A 1 85 ? -2.184 11.914 -9.57 1 90.12 85 PRO A CA 1
ATOM 660 C C . PRO A 1 85 ? -1.049 10.961 -9.195 1 90.12 85 PRO A C 1
ATOM 662 O O . PRO A 1 85 ? -0.329 11.211 -8.219 1 90.12 85 PRO A O 1
ATOM 665 N N . GLY A 1 86 ? -1.023 9.797 -9.953 1 86.81 86 GLY A N 1
ATOM 666 C CA . GLY A 1 86 ? 0.035 8.828 -9.695 1 86.81 86 GLY A CA 1
ATOM 667 C C . GLY A 1 86 ? -0.438 7.625 -8.906 1 86.81 86 GLY A C 1
ATOM 668 O O . GLY A 1 86 ? -1.416 6.977 -9.281 1 86.81 86 GLY A O 1
ATOM 669 N N . LEU A 1 87 ? 0.306 7.395 -7.777 1 87.44 87 LEU A N 1
ATOM 670 C CA . LEU A 1 87 ? 0.008 6.191 -7.004 1 87.44 87 LEU A CA 1
ATOM 671 C C . LEU A 1 87 ? -1.398 6.254 -6.418 1 87.44 87 LEU A C 1
ATOM 673 O O . LEU A 1 87 ? -2.129 5.262 -6.438 1 87.44 87 LEU A O 1
ATOM 677 N N . THR A 1 88 ? -1.748 7.414 -5.875 1 94.12 88 THR A N 1
ATOM 678 C CA . THR A 1 88 ? -3.068 7.562 -5.27 1 94.12 88 THR A CA 1
ATOM 679 C C . THR A 1 88 ? -4.164 7.273 -6.289 1 94.12 88 THR A C 1
ATOM 681 O O . THR A 1 88 ? -5.102 6.527 -6.004 1 94.12 88 THR A O 1
ATOM 684 N N . GLU A 1 89 ? -3.973 7.848 -7.406 1 94.12 89 GLU A N 1
ATOM 685 C CA . GLU A 1 89 ? -4.93 7.617 -8.484 1 94.12 89 GLU A CA 1
ATOM 686 C C . GLU A 1 89 ? -5.016 6.137 -8.836 1 94.12 89 GLU A C 1
ATOM 688 O O . GLU A 1 89 ? -6.109 5.602 -9.039 1 94.12 89 GLU A O 1
ATOM 693 N N . TYR A 1 90 ? -3.922 5.527 -8.914 1 93.75 90 TYR A N 1
ATOM 694 C CA . TYR A 1 90 ? -3.898 4.109 -9.266 1 93.75 90 TYR A CA 1
ATOM 695 C C . TYR A 1 90 ? -4.574 3.271 -8.188 1 93.75 90 TYR A C 1
ATOM 697 O O . TYR A 1 90 ? -5.25 2.285 -8.492 1 93.75 90 TYR A O 1
ATOM 705 N N . MET A 1 91 ? -4.371 3.596 -6.945 1 95.62 91 MET A N 1
ATOM 706 C CA . MET A 1 91 ? -5 2.857 -5.855 1 95.62 91 MET A CA 1
ATOM 707 C C . MET A 1 91 ? -6.52 2.953 -5.938 1 95.62 91 MET A C 1
ATOM 709 O O . MET A 1 91 ? -7.223 1.968 -5.707 1 95.62 91 MET A O 1
ATOM 713 N N . PHE A 1 92 ? -6.984 4.117 -6.32 1 97.56 92 PHE A N 1
ATOM 714 C CA . PHE A 1 92 ? -8.422 4.258 -6.512 1 97.56 92 PHE A CA 1
ATOM 715 C C . PHE A 1 92 ? -8.891 3.426 -7.699 1 97.56 92 PHE A C 1
ATOM 717 O O . PHE A 1 92 ? -9.961 2.811 -7.648 1 97.56 92 PHE A O 1
ATOM 724 N N . ASP A 1 93 ? -8.125 3.438 -8.727 1 96.94 93 ASP A N 1
ATOM 725 C CA . ASP A 1 93 ? -8.477 2.639 -9.898 1 96.94 93 ASP A CA 1
ATOM 726 C C . ASP A 1 93 ? -8.617 1.164 -9.539 1 96.94 93 ASP A C 1
ATOM 728 O O . ASP A 1 93 ? -9.547 0.496 -9.992 1 96.94 93 ASP A O 1
ATOM 732 N N . VAL A 1 94 ? -7.691 0.633 -8.758 1 97.62 94 VAL A N 1
ATOM 733 C CA . VAL A 1 94 ? -7.73 -0.76 -8.328 1 97.62 94 VAL A CA 1
ATOM 734 C C . VAL A 1 94 ? -9.047 -1.04 -7.613 1 97.62 94 VAL A C 1
ATOM 736 O O . VAL A 1 94 ? -9.695 -2.061 -7.863 1 97.62 94 VAL A O 1
ATOM 739 N N . ILE A 1 95 ? -9.422 -0.142 -6.797 1 98.44 95 ILE A N 1
ATOM 740 C CA . ILE A 1 95 ? -10.633 -0.321 -6.008 1 98.44 95 ILE A CA 1
ATOM 741 C C . ILE A 1 95 ? -11.859 -0.234 -6.914 1 98.44 95 ILE A C 1
ATO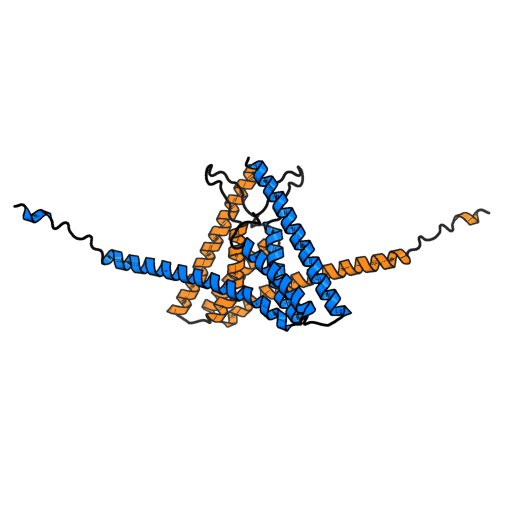M 743 O O . ILE A 1 95 ? -12.727 -1.111 -6.883 1 98.44 95 ILE A O 1
ATOM 747 N N . TRP A 1 96 ? -11.922 0.754 -7.77 1 98.25 96 TRP A N 1
ATOM 748 C CA . TRP A 1 96 ? -13.086 0.969 -8.633 1 98.25 96 TRP A CA 1
ATOM 749 C C . TRP A 1 96 ? -13.242 -0.177 -9.625 1 98.25 96 TRP A C 1
ATOM 751 O O . TRP A 1 96 ? -14.359 -0.624 -9.891 1 98.25 96 TRP A O 1
ATOM 761 N N . VAL A 1 97 ? -12.18 -0.623 -10.156 1 98.44 97 VAL A N 1
ATOM 762 C CA . VAL A 1 97 ? -12.234 -1.725 -11.109 1 98.44 97 VAL A CA 1
ATOM 763 C C . VAL A 1 97 ? -12.656 -3.008 -10.398 1 98.44 97 VAL A C 1
ATOM 765 O O . VAL A 1 97 ? -13.406 -3.814 -10.953 1 98.44 97 VAL A O 1
ATOM 768 N N . THR A 1 98 ? -12.188 -3.184 -9.172 1 98.62 98 THR A N 1
ATOM 769 C CA . THR A 1 98 ? -12.594 -4.348 -8.398 1 98.62 98 THR A CA 1
ATOM 770 C C . THR A 1 98 ? -14.094 -4.312 -8.117 1 98.62 98 THR A C 1
ATOM 772 O O . THR A 1 98 ? -14.781 -5.328 -8.25 1 98.62 98 THR A O 1
ATOM 775 N N . TRP A 1 99 ? -14.562 -3.105 -7.762 1 98.56 99 TRP A N 1
ATOM 776 C CA . TRP A 1 99 ? -16 -2.953 -7.543 1 98.56 99 TRP A CA 1
ATOM 777 C C . TRP A 1 99 ? -16.781 -3.316 -8.797 1 98.56 99 TRP A C 1
ATOM 779 O O . TRP A 1 99 ? -17.766 -4.059 -8.734 1 98.56 99 TRP A O 1
ATOM 789 N N . ALA A 1 100 ? -16.328 -2.797 -9.898 1 98.56 100 ALA A N 1
ATOM 790 C CA . ALA A 1 100 ? -16.984 -3.096 -11.164 1 98.56 100 ALA A CA 1
ATOM 791 C C . ALA A 1 100 ? -16.953 -4.594 -11.461 1 98.56 100 ALA A C 1
ATOM 793 O O . ALA A 1 100 ? -17.969 -5.164 -11.898 1 98.56 100 ALA A O 1
ATOM 794 N N . SER A 1 101 ? -15.875 -5.219 -11.211 1 98.62 101 SER A N 1
ATOM 795 C CA . SER A 1 101 ? -15.75 -6.656 -11.43 1 98.62 101 SER A CA 1
ATOM 796 C C . SER A 1 101 ? -16.703 -7.441 -10.531 1 98.62 101 SER A C 1
ATOM 798 O O . SER A 1 101 ? -17.375 -8.367 -10.992 1 98.62 101 SER A O 1
ATOM 800 N N . VAL A 1 102 ? -16.766 -7.027 -9.281 1 98.5 102 VAL A N 1
ATOM 801 C CA . VAL A 1 102 ? -17.625 -7.711 -8.32 1 98.5 102 VAL A CA 1
ATOM 802 C C . VAL A 1 102 ? -19.078 -7.59 -8.758 1 98.5 102 VAL A C 1
ATOM 804 O O . VAL A 1 102 ? -19.828 -8.57 -8.727 1 98.5 102 VAL A O 1
ATOM 807 N N . ILE A 1 103 ? -19.469 -6.434 -9.188 1 98.25 103 ILE A N 1
ATOM 808 C CA . ILE A 1 103 ? -20.828 -6.199 -9.656 1 98.25 103 ILE A CA 1
ATOM 809 C C . ILE A 1 103 ? -21.109 -7.066 -10.883 1 98.25 103 ILE A C 1
ATOM 811 O O . ILE A 1 103 ? -22.141 -7.742 -10.953 1 98.25 103 ILE A O 1
ATOM 815 N N . LEU A 1 104 ? -20.188 -7.102 -11.82 1 98.5 104 LEU A N 1
ATOM 816 C CA . LEU A 1 104 ? -20.391 -7.867 -13.047 1 98.5 104 LEU A CA 1
ATOM 817 C C . LEU A 1 104 ? -20.422 -9.367 -12.75 1 98.5 104 LEU A C 1
ATOM 819 O O . LEU A 1 104 ? -21.219 -10.102 -13.336 1 98.5 104 LEU A O 1
ATOM 823 N N . VAL A 1 105 ? -19.562 -9.781 -11.852 1 98.25 105 VAL A N 1
ATOM 824 C CA . VAL A 1 105 ? -19.531 -11.195 -11.469 1 98.25 105 VAL A CA 1
ATOM 825 C C . VAL A 1 105 ? -20.859 -11.586 -10.836 1 98.25 105 VAL A C 1
ATOM 827 O O . VAL A 1 105 ? -21.375 -12.68 -11.062 1 98.25 105 VAL A O 1
ATOM 830 N N . THR A 1 106 ? -21.359 -10.68 -10.055 1 97.88 106 THR A N 1
ATOM 831 C CA . THR A 1 106 ? -22.625 -10.938 -9.383 1 97.88 106 THR A CA 1
ATOM 832 C C . THR A 1 106 ? -23.734 -11.188 -10.406 1 97.88 106 THR A C 1
ATOM 834 O O . THR A 1 106 ? -24.547 -12.109 -10.242 1 97.88 106 THR A O 1
ATOM 837 N N . PHE A 1 107 ? -23.688 -10.539 -11.492 1 96.94 107 PHE A N 1
ATOM 838 C CA . PHE A 1 107 ? -24.781 -10.625 -12.461 1 96.94 107 PHE A CA 1
ATOM 839 C C . PHE A 1 107 ? -24.438 -11.609 -13.57 1 96.94 107 PHE A C 1
ATOM 841 O O . PHE A 1 107 ? -25.312 -12.312 -14.078 1 96.94 107 PHE A O 1
ATOM 848 N N . PHE A 1 108 ? -23.172 -11.742 -13.914 1 96.88 108 PHE A N 1
ATOM 849 C CA . PHE A 1 108 ? -22.844 -12.453 -15.148 1 96.88 108 PHE A CA 1
ATOM 850 C C . PHE A 1 108 ? -22.016 -13.688 -14.867 1 96.88 108 PHE A C 1
ATOM 852 O O . PHE A 1 108 ? -21.75 -14.484 -15.766 1 96.88 108 PHE A O 1
ATOM 859 N N . GLY A 1 109 ? -21.516 -13.805 -13.695 1 96.5 109 GLY A N 1
ATOM 860 C CA . GLY A 1 109 ? -20.781 -15.008 -13.359 1 96.5 109 GLY A CA 1
ATOM 861 C C . GLY A 1 109 ? -19.281 -14.781 -13.234 1 96.5 109 GLY A C 1
ATOM 862 O O . GLY A 1 109 ? -18.812 -13.656 -13.422 1 96.5 109 GLY A O 1
ATOM 863 N N . ASN A 1 110 ? -18.531 -15.812 -13 1 97.56 110 ASN A N 1
ATOM 864 C CA . ASN A 1 110 ? -17.125 -15.734 -12.617 1 97.56 110 ASN A CA 1
ATOM 865 C C . ASN A 1 110 ? -16.25 -15.328 -13.797 1 97.56 110 ASN A C 1
ATOM 867 O O . ASN A 1 110 ? -15.117 -14.883 -13.602 1 97.56 110 ASN A O 1
ATOM 871 N N . LYS A 1 111 ? -16.75 -15.516 -15.016 1 96.94 111 LYS A N 1
ATOM 872 C CA . LYS A 1 111 ? -15.945 -15.109 -16.172 1 96.94 111 LYS A CA 1
ATOM 873 C C . LYS A 1 111 ? -15.703 -13.609 -16.172 1 96.94 111 LYS A C 1
ATOM 875 O O . LYS A 1 111 ? -14.742 -13.133 -16.781 1 96.94 111 LYS A O 1
ATOM 880 N N . ALA A 1 112 ? -16.531 -12.875 -15.438 1 97.88 112 ALA A N 1
ATOM 881 C CA . ALA A 1 112 ? -16.438 -11.414 -15.43 1 97.88 112 ALA A CA 1
ATOM 882 C C . ALA A 1 112 ? -15.195 -10.945 -14.68 1 97.88 112 ALA A C 1
ATOM 884 O O . ALA A 1 112 ? -14.805 -9.789 -14.789 1 97.88 112 ALA A O 1
ATOM 885 N N . TRP A 1 113 ? -14.523 -11.906 -14.008 1 97.94 113 TRP A N 1
ATOM 886 C CA . TRP A 1 113 ? -13.273 -11.578 -13.328 1 97.94 113 TRP A CA 1
ATOM 887 C C . TRP A 1 113 ? -12.188 -11.203 -14.336 1 97.94 113 TRP A C 1
ATOM 889 O O . TRP A 1 113 ? -11.172 -10.617 -13.969 1 97.94 113 TRP A O 1
ATOM 899 N N . PHE A 1 114 ? -12.422 -11.438 -15.625 1 97.62 114 PHE A N 1
ATOM 900 C CA . PHE A 1 114 ? -11.445 -11.078 -16.641 1 97.62 114 PHE A CA 1
ATOM 901 C C . PHE A 1 114 ? -11.258 -9.57 -16.703 1 97.62 114 PHE A C 1
ATOM 903 O O . PHE A 1 114 ? -10.18 -9.086 -17.062 1 97.62 114 PHE A O 1
ATOM 910 N N . LEU A 1 115 ? -12.242 -8.836 -16.281 1 97.56 115 LEU A N 1
ATOM 911 C CA . LEU A 1 115 ? -12.141 -7.383 -16.25 1 97.56 115 LEU A CA 1
ATOM 912 C C . LEU A 1 115 ? -11.023 -6.945 -15.297 1 97.56 115 LEU A C 1
ATOM 914 O O . LEU A 1 115 ? -10.344 -5.953 -15.555 1 97.56 115 LEU A O 1
ATOM 918 N N . TRP A 1 116 ? -10.828 -7.746 -14.25 1 97.88 116 TRP A N 1
ATOM 919 C CA . TRP A 1 116 ? -9.859 -7.41 -13.211 1 97.88 116 TRP A CA 1
ATOM 920 C C . TRP A 1 116 ? -8.438 -7.426 -13.773 1 97.88 116 TRP A C 1
ATOM 922 O O . TRP A 1 116 ? -7.547 -6.762 -13.242 1 97.88 116 TRP A O 1
ATOM 932 N N . LEU A 1 117 ? -8.211 -8.031 -14.906 1 96.25 117 LEU A N 1
ATOM 933 C CA . LEU A 1 117 ? -6.883 -8.211 -15.484 1 96.25 117 LEU A CA 1
ATOM 934 C C . LEU A 1 117 ? -6.352 -6.902 -16.062 1 96.25 117 LEU A C 1
ATOM 936 O O . LEU A 1 117 ? -5.156 -6.777 -16.328 1 96.25 117 LEU A O 1
ATOM 940 N N . VAL A 1 118 ? -7.195 -5.926 -16.25 1 96.25 118 VAL A N 1
ATOM 941 C CA . VAL A 1 118 ? -6.785 -4.617 -16.75 1 96.25 118 VAL A CA 1
ATOM 942 C C . VAL A 1 118 ? -5.797 -3.977 -15.773 1 96.25 118 VAL A C 1
ATOM 944 O O . VAL A 1 118 ? -4.91 -3.227 -16.188 1 96.25 118 VAL A O 1
ATOM 947 N N . LEU A 1 119 ? -5.867 -4.383 -14.523 1 95.56 119 LEU A N 1
ATOM 948 C CA . LEU A 1 119 ? -5.059 -3.746 -13.492 1 95.56 119 LEU A CA 1
ATOM 949 C C . LEU A 1 119 ? -3.613 -4.223 -13.562 1 95.56 119 LEU A C 1
ATOM 951 O O . LEU A 1 119 ? -2.693 -3.41 -13.672 1 95.56 119 LEU A O 1
ATOM 955 N N . PRO A 1 120 ? -3.395 -5.477 -13.508 1 91.81 120 PRO A N 1
ATOM 956 C CA . PRO A 1 120 ? -2.006 -5.914 -13.664 1 91.81 120 PRO A CA 1
ATOM 957 C C . PRO A 1 120 ? -1.429 -5.562 -15.031 1 91.81 120 PRO A C 1
ATOM 959 O O . PRO A 1 120 ? -0.238 -5.262 -15.148 1 91.81 120 PRO A O 1
ATOM 962 N N . ALA A 1 121 ? -2.279 -5.582 -16.094 1 91.88 121 ALA A N 1
ATOM 963 C CA . ALA A 1 121 ? -1.819 -5.203 -17.422 1 91.88 121 ALA A CA 1
ATOM 964 C C . ALA A 1 121 ? -1.336 -3.756 -17.453 1 91.88 121 ALA A C 1
ATOM 966 O O . ALA A 1 121 ? -0.268 -3.461 -17.984 1 91.88 121 ALA A O 1
ATOM 967 N N . TYR A 1 122 ? -2.076 -2.91 -16.891 1 90.94 122 TYR A N 1
ATOM 968 C CA . TYR A 1 122 ? -1.696 -1.505 -16.812 1 90.94 122 TYR A CA 1
ATOM 969 C C . TYR A 1 122 ? -0.464 -1.321 -15.938 1 90.94 122 TYR A C 1
ATOM 971 O O . TYR A 1 122 ? 0.425 -0.531 -16.266 1 90.94 122 TYR A O 1
ATOM 979 N N . GLY A 1 123 ? -0.391 -2.055 -14.781 1 84.75 123 GLY A N 1
ATOM 980 C CA . GLY A 1 123 ? 0.778 -2.014 -13.914 1 84.75 123 GLY A CA 1
ATOM 981 C C . GLY A 1 123 ? 2.055 -2.432 -14.617 1 84.75 123 GLY A C 1
ATOM 982 O O . GLY A 1 123 ? 3.098 -1.795 -14.453 1 84.75 123 GLY A O 1
ATOM 983 N N . LEU A 1 124 ? 1.952 -3.445 -15.367 1 83.19 124 LEU A N 1
ATOM 984 C CA . LEU A 1 124 ? 3.092 -3.914 -16.141 1 83.19 124 LEU A CA 1
ATOM 985 C C . LEU A 1 124 ? 3.504 -2.877 -17.188 1 83.19 124 LEU A C 1
ATOM 987 O O . LEU A 1 124 ? 4.695 -2.656 -17.406 1 83.19 124 LEU A O 1
ATOM 991 N N . TYR A 1 125 ? 2.535 -2.271 -17.734 1 83.25 125 TYR A N 1
ATOM 992 C CA . TYR A 1 125 ? 2.795 -1.214 -18.703 1 83.25 125 TYR A CA 1
ATOM 993 C C . TYR A 1 125 ? 3.557 -0.06 -18.062 1 83.25 125 TYR A C 1
ATOM 995 O O . TYR A 1 125 ? 4.547 0.423 -18.609 1 83.25 125 TYR A O 1
ATOM 1003 N N . LEU A 1 126 ? 3.141 0.307 -16.891 1 78.56 126 LEU A N 1
ATOM 1004 C CA . LEU A 1 126 ? 3.801 1.388 -16.172 1 78.56 126 LEU A CA 1
ATOM 1005 C C . LEU A 1 126 ? 5.203 0.973 -15.734 1 78.56 126 LEU A C 1
ATOM 1007 O O . LEU A 1 126 ? 6.137 1.774 -15.789 1 78.56 126 LEU A O 1
ATOM 1011 N N . GLY A 1 127 ? 5.375 -0.195 -15.234 1 74.44 127 GLY A N 1
ATOM 1012 C CA . GLY A 1 127 ? 6.664 -0.702 -14.797 1 74.44 127 GLY A CA 1
ATOM 1013 C C . GLY A 1 127 ? 7.676 -0.811 -15.922 1 74.44 127 GLY A C 1
ATOM 1014 O O . GLY A 1 127 ? 8.852 -0.498 -15.734 1 74.44 127 GLY A O 1
ATOM 1015 N N . SER A 1 128 ? 7.176 -1.268 -17.016 1 76.19 128 SER A N 1
ATOM 1016 C CA . SER A 1 128 ? 8.062 -1.402 -18.156 1 76.19 128 SER A CA 1
ATOM 1017 C C . SER A 1 128 ? 8.602 -0.048 -18.609 1 76.19 128 SER A C 1
ATOM 1019 O O . SER A 1 128 ? 9.742 0.048 -19.078 1 76.19 128 SER A O 1
ATOM 1021 N N . GLY A 1 129 ? 7.785 0.919 -18.422 1 66.06 129 GLY A N 1
ATOM 1022 C CA . GLY A 1 129 ? 8.258 2.262 -18.719 1 66.06 129 GLY A CA 1
ATOM 1023 C C . GLY A 1 129 ? 9.352 2.727 -17.781 1 66.06 129 GLY A C 1
ATOM 1024 O O . GLY A 1 129 ? 10.32 3.357 -18.203 1 66.06 129 GLY A O 1
ATOM 1025 N N . LEU A 1 130 ? 9.172 2.34 -16.609 1 64.25 130 LEU A N 1
ATOM 1026 C CA . LEU A 1 130 ? 10.18 2.705 -15.625 1 64.25 130 LEU A CA 1
ATOM 1027 C C . LEU A 1 130 ? 11.492 1.979 -15.891 1 64.25 130 LEU A C 1
ATOM 1029 O O . LEU A 1 130 ? 12.562 2.572 -15.773 1 64.25 130 LEU A O 1
ATOM 1033 N N . LEU A 1 131 ? 11.328 0.749 -16.156 1 64.38 131 LEU A N 1
ATOM 1034 C CA . LEU A 1 131 ? 12.508 -0.031 -16.516 1 64.38 131 LEU A CA 1
ATOM 1035 C C . LEU A 1 131 ? 13.156 0.5 -17.781 1 64.38 131 LEU A C 1
ATOM 1037 O O . LEU A 1 131 ? 14.383 0.542 -17.891 1 64.38 131 LEU A O 1
ATOM 1041 N N . GLY A 1 132 ? 12.227 0.84 -18.656 1 61.38 132 GLY A N 1
ATOM 1042 C CA . GLY A 1 132 ? 12.727 1.424 -19.891 1 61.38 132 GLY A CA 1
ATOM 1043 C C . GLY A 1 132 ? 13.43 2.75 -19.672 1 61.38 132 GLY A C 1
ATOM 1044 O O . GLY A 1 132 ? 14.477 3.006 -20.281 1 61.38 132 GLY A O 1
ATOM 1045 N N . MET A 1 133 ? 12.852 3.457 -18.859 1 60.56 133 MET A N 1
ATOM 1046 C CA . MET A 1 133 ? 13.469 4.742 -18.547 1 60.56 133 MET A CA 1
ATOM 1047 C C . MET A 1 133 ? 14.812 4.547 -17.859 1 60.56 133 MET A C 1
ATOM 1049 O O . MET A 1 133 ? 15.758 5.293 -18.109 1 60.56 133 MET A O 1
ATOM 1053 N N . GLY A 1 134 ? 14.852 3.666 -16.969 1 61.72 134 GLY A N 1
ATOM 1054 C CA . GLY A 1 134 ? 16.125 3.359 -16.344 1 61.72 134 GLY A CA 1
ATOM 1055 C C . GLY A 1 134 ? 17.172 2.857 -17.328 1 61.72 134 GLY A C 1
ATOM 1056 O O . GLY A 1 134 ? 18.344 3.264 -17.266 1 61.72 134 GLY A O 1
ATOM 1057 N N . LYS A 1 135 ? 16.734 2.047 -18.172 1 63.72 135 LYS A N 1
ATOM 1058 C CA . LYS A 1 135 ? 17.641 1.537 -19.219 1 63.72 135 LYS A CA 1
ATOM 1059 C C . LYS A 1 135 ? 18.109 2.66 -20.125 1 63.72 135 LYS A C 1
ATOM 1061 O O . LYS A 1 135 ? 19.281 2.693 -20.516 1 63.72 135 LYS A O 1
ATOM 1066 N N . GLN A 1 136 ? 17.188 3.506 -20.391 1 61.06 136 GLN A N 1
ATOM 1067 C CA . GLN A 1 136 ? 17.531 4.645 -21.234 1 61.06 136 GLN A CA 1
ATOM 1068 C C . GLN A 1 136 ? 18.516 5.578 -20.531 1 61.06 136 GLN A C 1
ATOM 1070 O O . GLN A 1 136 ? 19.484 6.043 -21.141 1 61.06 136 GLN A O 1
ATOM 1075 N N . LYS A 1 137 ? 18.297 5.738 -19.344 1 62.06 137 LYS A N 1
ATOM 1076 C CA . LYS A 1 137 ? 19.188 6.605 -18.578 1 62.06 137 LYS A CA 1
ATOM 1077 C C . LYS A 1 137 ? 20.562 5.957 -18.391 1 62.06 137 LYS A C 1
ATOM 1079 O O . LYS A 1 137 ? 21.594 6.637 -18.438 1 62.06 137 LYS A O 1
ATOM 1084 N N . MET A 1 138 ? 20.453 4.797 -18.109 1 61.59 138 MET A N 1
ATOM 1085 C CA . MET A 1 138 ? 21.703 4.035 -18.016 1 61.59 138 MET A CA 1
ATOM 1086 C C . MET A 1 138 ? 22.438 4.016 -19.344 1 61.59 138 MET A C 1
ATOM 1088 O O . MET A 1 138 ? 23.656 4.109 -19.391 1 61.59 138 MET A O 1
ATOM 1092 N N . ALA A 1 139 ? 21.688 3.924 -20.406 1 63.62 139 ALA A N 1
ATOM 1093 C CA . ALA A 1 139 ? 22.266 3.982 -21.734 1 63.62 139 ALA A CA 1
ATOM 1094 C C . ALA A 1 139 ? 22.875 5.355 -22.016 1 63.62 139 ALA A C 1
ATOM 1096 O O . ALA A 1 139 ? 23.953 5.457 -22.609 1 63.62 139 ALA A O 1
ATOM 1097 N N . GLU A 1 140 ? 22.172 6.312 -21.641 1 62.03 140 GLU A N 1
ATOM 1098 C CA . GLU A 1 140 ? 22.672 7.676 -21.797 1 62.03 140 GLU A CA 1
ATOM 1099 C C . GLU A 1 140 ? 23.938 7.898 -20.969 1 62.03 140 GLU A C 1
ATOM 1101 O O . GLU A 1 140 ? 24.875 8.547 -21.438 1 62.03 140 GLU A O 1
ATOM 1106 N N . PHE A 1 141 ? 23.891 7.406 -19.844 1 59.81 141 PHE A N 1
ATOM 1107 C CA . PHE A 1 141 ? 25.078 7.508 -19 1 59.81 141 PHE A CA 1
ATOM 1108 C C . PHE A 1 141 ? 26.219 6.699 -19.578 1 59.81 141 PHE A C 1
ATOM 1110 O O . PHE A 1 141 ? 27.375 7.145 -19.562 1 59.81 141 PHE A O 1
ATOM 1117 N N . GLN A 1 142 ? 25.953 5.621 -20.031 1 58.53 142 GLN A N 1
ATOM 1118 C CA . GLN A 1 142 ? 26.969 4.805 -20.688 1 58.53 142 GLN A CA 1
ATOM 1119 C C . GLN A 1 142 ? 27.391 5.422 -22.016 1 58.53 142 GLN A C 1
ATOM 1121 O O . GLN A 1 142 ? 28.562 5.34 -22.406 1 58.53 142 GLN A O 1
ATOM 1126 N N . GLY A 1 143 ? 26.375 5.895 -22.688 1 54.72 143 GLY A N 1
ATOM 1127 C CA . GLY A 1 143 ? 26.703 6.574 -23.922 1 54.72 143 GLY A CA 1
ATOM 1128 C C . GLY A 1 143 ? 27.391 7.91 -23.719 1 54.72 143 GLY A C 1
ATOM 1129 O O . GLY A 1 143 ? 28.219 8.32 -24.531 1 54.72 143 GLY A O 1
ATOM 1130 N N . ALA A 1 144 ? 27 8.641 -22.797 1 54.41 144 ALA A N 1
ATOM 1131 C CA . ALA A 1 144 ? 27.656 9.906 -22.484 1 54.41 144 ALA A CA 1
ATOM 1132 C C . ALA A 1 144 ? 29.109 9.68 -22.078 1 54.41 144 ALA A C 1
ATOM 1134 O O . ALA A 1 144 ? 29.984 10.508 -22.344 1 54.41 144 ALA A O 1
ATOM 1135 N N . GLY A 1 145 ? 29.406 8.648 -21.406 1 50.69 145 GLY A N 1
ATOM 1136 C CA . GLY A 1 145 ? 30.781 8.273 -21.188 1 50.69 145 GLY A CA 1
ATOM 1137 C C . GLY A 1 145 ? 31.547 7.984 -22.469 1 50.69 145 GLY A C 1
ATOM 1138 O O . GLY A 1 145 ? 32.75 8.266 -22.562 1 50.69 145 GLY A O 1
ATOM 1139 N N . ASP A 1 146 ? 30.953 7.379 -23.328 1 48.62 146 ASP A N 1
ATOM 1140 C CA . ASP A 1 146 ? 31.625 7.121 -24.594 1 48.62 146 ASP A CA 1
ATOM 1141 C C . ASP A 1 146 ? 31.656 8.375 -25.469 1 48.62 146 ASP A C 1
ATOM 1143 O O . ASP A 1 146 ? 32.594 8.594 -26.219 1 48.62 146 ASP A O 1
ATOM 1147 N N . ALA A 1 147 ? 30.641 9.242 -25.422 1 46.47 147 ALA A N 1
ATOM 1148 C CA . ALA A 1 147 ? 30.625 10.469 -26.219 1 46.47 147 ALA A CA 1
ATOM 1149 C C . ALA A 1 147 ? 31.609 11.492 -25.672 1 46.47 147 ALA A C 1
ATOM 1151 O O . ALA A 1 147 ? 31.953 12.453 -26.359 1 46.47 147 ALA A O 1
ATOM 1152 N N . GLY A 1 148 ? 31.844 11.516 -24.328 1 44.22 148 GLY A N 1
ATOM 1153 C CA . GLY A 1 148 ? 32.938 12.359 -23.828 1 44.22 148 GLY A CA 1
ATOM 1154 C C . GLY A 1 148 ? 34.281 12 -24.406 1 44.22 148 GLY A C 1
ATOM 1155 O O . GLY A 1 148 ? 35.25 12.758 -24.266 1 44.22 148 GLY A O 1
ATOM 1156 N N . ALA A 1 149 ? 34.531 10.703 -24.641 1 43.78 149 ALA A N 1
ATOM 1157 C CA . ALA A 1 149 ? 35.812 10.383 -25.297 1 43.78 149 ALA A CA 1
ATOM 1158 C C . ALA A 1 149 ? 35.812 10.844 -26.75 1 43.78 149 ALA A C 1
ATOM 1160 O O . ALA A 1 149 ? 36.875 11.086 -27.344 1 43.78 149 ALA A O 1
ATOM 1161 N N . GLY A 1 150 ? 34.75 10.602 -27.422 1 40.75 150 GLY A N 1
ATOM 1162 C CA . GLY A 1 150 ? 34.844 10.883 -28.844 1 40.75 150 GLY A CA 1
ATOM 1163 C C . GLY A 1 150 ? 34.656 12.352 -29.172 1 40.75 150 GLY A C 1
ATOM 1164 O O . GLY A 1 150 ? 34.688 12.742 -30.328 1 40.75 150 GLY A O 1
ATOM 1165 N N . ALA A 1 151 ? 33.812 13.094 -28.453 1 39.09 151 ALA A N 1
ATOM 1166 C CA . ALA A 1 151 ? 33.625 14.477 -28.859 1 39.09 151 ALA A CA 1
ATOM 1167 C C . ALA A 1 151 ? 34.812 15.344 -28.453 1 39.09 151 ALA A C 1
ATOM 1169 O O . ALA A 1 151 ? 34.938 15.719 -27.297 1 39.09 151 ALA A O 1
ATOM 1170 N N . ALA A 1 152 ? 35.969 14.953 -28.75 1 41.03 152 ALA A N 1
ATOM 1171 C CA . ALA A 1 152 ? 37.094 15.906 -28.719 1 41.03 152 ALA A CA 1
ATOM 1172 C C . ALA A 1 152 ? 36.656 17.266 -29.281 1 41.03 152 ALA A C 1
ATOM 1174 O O . ALA A 1 152 ? 35.938 17.328 -30.266 1 41.03 152 ALA A O 1
ATOM 1175 N N . PRO A 1 153 ? 36.438 18.234 -28.5 1 42.75 153 PRO A N 1
ATOM 1176 C CA . PRO A 1 153 ? 36.125 19.578 -29.016 1 42.75 153 PRO A CA 1
ATOM 1177 C C . PRO A 1 153 ? 36.906 19.906 -30.281 1 42.75 153 PRO A C 1
ATOM 1179 O O . PRO A 1 153 ? 38.062 19.5 -30.438 1 42.75 153 PRO A O 1
ATOM 1182 N N . PRO A 1 154 ? 36.344 19.953 -31.422 1 42.19 154 PRO A N 1
ATOM 1183 C CA . PRO A 1 154 ? 37.031 20.312 -32.656 1 42.19 154 PRO A CA 1
ATOM 1184 C C . PRO A 1 154 ? 38.031 21.469 -32.469 1 42.19 154 PRO A C 1
ATOM 1186 O O . PRO A 1 154 ? 37.719 22.406 -31.734 1 42.19 154 PRO A O 1
ATOM 1189 N N . GLY A 1 155 ? 39.312 21.234 -32.312 1 40 155 GLY A N 1
ATOM 1190 C CA . GLY A 1 155 ? 40.375 22.188 -32.281 1 40 155 GLY A CA 1
ATOM 1191 C C . GLY A 1 155 ? 40.188 23.344 -33.25 1 40 155 GLY A C 1
ATOM 1192 O O . GLY A 1 155 ? 39.531 23.203 -34.281 1 40 155 GLY A O 1
ATOM 1193 N N . ASN A 1 156 ? 40.031 24.562 -32.719 1 38.94 156 ASN A N 1
ATOM 1194 C CA . ASN A 1 156 ? 39.969 25.859 -33.375 1 38.94 156 ASN A CA 1
ATOM 1195 C C . ASN A 1 156 ? 40.969 25.984 -34.531 1 38.94 156 ASN A C 1
ATOM 1197 O O . ASN A 1 156 ? 42.188 26.125 -34.281 1 38.94 156 ASN A O 1
ATOM 1201 N N . ARG A 1 157 ? 41.031 25.141 -35.469 1 37.88 157 ARG A N 1
ATOM 1202 C CA . ARG A 1 157 ? 42 25.266 -36.594 1 37.88 157 ARG A CA 1
ATOM 1203 C C . ARG A 1 157 ? 41.844 26.625 -37.281 1 37.88 157 ARG A C 1
ATOM 1205 O O . ARG A 1 157 ? 42.281 26.797 -38.406 1 37.88 157 ARG A O 1
ATOM 1212 N N . ARG A 1 158 ? 41.062 27.531 -36.781 1 33.09 158 ARG A N 1
ATOM 1213 C CA . ARG A 1 158 ? 40.906 28.672 -37.688 1 33.09 158 ARG A CA 1
ATOM 1214 C C . ARG A 1 158 ? 42.219 29.406 -37.875 1 33.09 158 ARG A C 1
ATOM 1216 O O . ARG A 1 158 ? 42.344 30.219 -38.812 1 33.09 158 ARG A O 1
ATOM 1223 N N . ALA A 1 159 ? 43.031 29.422 -36.844 1 34.19 159 ALA A N 1
ATOM 1224 C CA . ALA A 1 159 ? 43.719 30.703 -36.875 1 34.19 159 ALA A CA 1
ATOM 1225 C C . ALA A 1 159 ? 44.812 30.734 -37.938 1 34.19 159 ALA A C 1
ATOM 1227 O O . ALA A 1 159 ? 45.594 31.688 -38 1 34.19 159 ALA A O 1
ATOM 1228 N N . ARG A 1 160 ? 45.031 29.562 -38.562 1 38.62 160 ARG A N 1
ATOM 1229 C CA . ARG A 1 160 ? 46.344 29.719 -39.156 1 38.62 160 ARG A CA 1
ATOM 1230 C C . ARG A 1 160 ? 46.281 30.625 -40.375 1 38.62 160 ARG A C 1
ATOM 1232 O O . ARG A 1 160 ? 47.281 30.891 -41.031 1 38.62 160 ARG A O 1
ATOM 1239 N N . ARG A 1 161 ? 45.094 30.688 -40.938 1 33.12 161 ARG A N 1
ATOM 1240 C CA . ARG A 1 161 ? 45.25 31.109 -42.344 1 33.12 161 ARG A CA 1
ATOM 1241 C C . ARG A 1 161 ? 45.656 32.562 -42.438 1 33.12 161 ARG A C 1
ATOM 1243 O O . ARG A 1 161 ? 45.781 33.125 -43.531 1 33.12 161 ARG A O 1
ATOM 1250 N N . ALA A 1 162 ? 45.344 33.344 -41.5 1 30.56 162 ALA A N 1
ATOM 1251 C CA . ALA A 1 162 ? 45.406 34.75 -41.906 1 30.56 162 ALA A CA 1
ATOM 1252 C C . ALA A 1 162 ? 46.875 35.188 -42.062 1 30.56 162 ALA A C 1
ATOM 1254 O O . ALA A 1 162 ? 47.125 36.375 -42.375 1 30.56 162 ALA A O 1
ATOM 1255 N N . ALA A 1 163 ? 47.719 34.25 -42.25 1 29.27 163 ALA A N 1
ATOM 1256 C CA . ALA A 1 163 ? 48.906 35 -42.656 1 29.27 163 ALA A CA 1
ATOM 1257 C C . ALA A 1 163 ? 48.844 35.375 -44.156 1 29.27 163 ALA A C 1
ATOM 1259 O O . ALA A 1 163 ? 48.344 34.562 -44.969 1 29.27 163 ALA A O 1
ATOM 1260 N N . MET B 1 1 ? 5.801 24.203 20.406 1 72.62 1 MET B N 1
ATOM 1261 C CA . MET B 1 1 ? 5.953 22.766 20.641 1 72.62 1 MET B CA 1
ATOM 1262 C C . MET B 1 1 ? 5.477 21.953 19.438 1 72.62 1 MET B C 1
ATOM 1264 O O . MET B 1 1 ? 6.223 21.125 18.906 1 72.62 1 MET B O 1
ATOM 1268 N N . ALA B 1 2 ? 4.422 22.234 18.922 1 76.81 2 ALA B N 1
ATOM 1269 C CA . ALA B 1 2 ? 3.852 21.516 17.781 1 76.81 2 ALA B CA 1
ATOM 1270 C C . ALA B 1 2 ? 4.734 21.656 16.547 1 76.81 2 ALA B C 1
ATOM 1272 O O . ALA B 1 2 ? 4.945 20.688 15.82 1 76.81 2 ALA B O 1
ATOM 1273 N N . GLN B 1 3 ? 5.324 22.812 16.422 1 82.25 3 GLN B N 1
ATOM 1274 C CA . GLN B 1 3 ? 6.168 23.047 15.258 1 82.25 3 GLN B CA 1
ATOM 1275 C C . GLN B 1 3 ? 7.48 22.281 15.359 1 82.25 3 GLN B C 1
ATOM 1277 O O . GLN B 1 3 ? 7.98 21.766 14.359 1 82.25 3 GLN B O 1
ATOM 1282 N N . LYS B 1 4 ? 8 22.203 16.516 1 89.38 4 LYS B N 1
ATOM 1283 C CA . LYS B 1 4 ? 9.234 21.453 16.719 1 89.38 4 LYS B CA 1
ATOM 1284 C C . LYS B 1 4 ? 9.031 19.969 16.469 1 89.38 4 LYS B C 1
ATOM 1286 O O . LYS B 1 4 ? 9.875 19.312 15.859 1 89.38 4 LYS B O 1
ATOM 1291 N N . ALA B 1 5 ? 7.992 19.438 16.922 1 88.31 5 ALA B N 1
ATOM 1292 C CA . ALA B 1 5 ? 7.664 18.031 16.719 1 88.31 5 ALA B CA 1
ATOM 1293 C C . ALA B 1 5 ? 7.512 17.719 15.227 1 88.31 5 ALA B C 1
ATOM 1295 O O . ALA B 1 5 ? 7.922 16.656 14.766 1 88.31 5 ALA B O 1
ATOM 1296 N N . LYS B 1 6 ? 6.941 18.625 14.57 1 89.81 6 LYS B N 1
ATOM 1297 C CA . LYS B 1 6 ? 6.758 18.484 13.133 1 89.81 6 LYS B CA 1
ATOM 1298 C C . LYS B 1 6 ? 8.094 18.453 12.406 1 89.81 6 LYS B C 1
ATOM 1300 O O . LYS B 1 6 ? 8.305 17.625 11.516 1 89.81 6 LYS B O 1
ATOM 1305 N N . LYS B 1 7 ? 8.906 19.281 12.773 1 94.06 7 LYS B N 1
ATOM 1306 C CA . LYS B 1 7 ? 10.227 19.344 12.156 1 94.06 7 LYS B CA 1
ATOM 1307 C C . LYS B 1 7 ? 11.047 18.094 12.484 1 94.06 7 LYS B C 1
ATOM 1309 O O . LYS B 1 7 ? 11.781 17.594 11.641 1 94.06 7 LYS B O 1
ATOM 1314 N N . ASP B 1 8 ? 10.883 17.641 13.641 1 96.06 8 ASP B N 1
ATOM 1315 C CA . ASP B 1 8 ? 11.594 16.438 14.047 1 96.06 8 ASP B CA 1
ATOM 1316 C C . ASP B 1 8 ? 11.109 15.219 13.266 1 96.06 8 ASP B C 1
ATOM 1318 O O . ASP B 1 8 ? 11.914 14.367 12.867 1 96.06 8 ASP B O 1
ATOM 1322 N N . ARG B 1 9 ? 9.906 15.172 13.109 1 94.75 9 ARG B N 1
ATOM 1323 C CA . ARG B 1 9 ? 9.344 14.078 12.32 1 94.75 9 ARG B CA 1
ATOM 1324 C C . ARG B 1 9 ? 9.828 14.141 10.875 1 94.75 9 ARG B C 1
ATOM 1326 O O . ARG B 1 9 ? 10.156 13.109 10.289 1 94.75 9 ARG B O 1
ATOM 1333 N N . ALA B 1 10 ? 9.844 15.281 10.367 1 96.5 10 ALA B N 1
ATOM 1334 C CA . ALA B 1 10 ? 10.312 15.461 9 1 96.5 10 ALA B CA 1
ATOM 1335 C C . ALA B 1 10 ? 11.758 14.969 8.844 1 96.5 10 ALA B C 1
ATOM 1337 O O . ALA B 1 10 ? 12.086 14.297 7.871 1 96.5 10 ALA B O 1
ATOM 1338 N N . LYS B 1 11 ? 12.508 15.352 9.758 1 97.44 11 LYS B N 1
ATOM 1339 C CA . LYS B 1 11 ? 13.906 14.938 9.734 1 97.44 11 LYS B CA 1
ATOM 1340 C C . LYS B 1 11 ? 14.039 13.422 9.859 1 97.44 11 LYS B C 1
ATOM 1342 O O . LYS B 1 11 ? 14.797 12.789 9.125 1 97.44 11 LYS B O 1
ATOM 1347 N N . SER B 1 12 ? 13.289 12.914 10.789 1 97.62 12 SER B N 1
ATOM 1348 C CA . SER B 1 12 ? 13.32 11.477 11.008 1 97.62 12 SER B CA 1
ATOM 1349 C C . SER B 1 12 ? 12.828 10.719 9.781 1 97.62 12 SER B C 1
ATOM 1351 O O . SER B 1 12 ? 13.414 9.703 9.391 1 97.62 12 SER B O 1
ATOM 1353 N N . ASN B 1 13 ? 11.781 11.219 9.188 1 97.81 13 ASN B N 1
ATOM 1354 C CA . ASN B 1 13 ? 11.234 10.602 7.98 1 97.81 13 ASN B CA 1
ATOM 1355 C C . ASN B 1 13 ? 12.242 10.617 6.84 1 97.81 13 ASN B C 1
ATOM 1357 O O . ASN B 1 13 ? 12.43 9.609 6.156 1 97.81 13 ASN B O 1
ATOM 1361 N N . ALA B 1 14 ? 12.836 11.758 6.668 1 97.81 14 ALA B N 1
ATOM 1362 C CA . ALA B 1 14 ? 13.82 11.891 5.598 1 97.81 14 ALA B CA 1
ATOM 1363 C C . ALA B 1 14 ? 14.977 10.914 5.785 1 97.81 14 ALA B C 1
ATOM 1365 O O . ALA B 1 14 ? 15.406 10.266 4.836 1 97.81 14 ALA B O 1
ATOM 1366 N N . ALA B 1 15 ? 15.414 10.891 6.965 1 98.06 15 ALA B N 1
ATOM 1367 C CA . ALA B 1 15 ? 16.516 9.984 7.27 1 98.06 15 ALA B CA 1
ATOM 1368 C C . ALA B 1 15 ? 16.109 8.531 7.043 1 98.06 15 ALA B C 1
ATOM 1370 O O . ALA B 1 15 ? 16.859 7.758 6.438 1 98.06 15 ALA B O 1
ATOM 1371 N N . ALA B 1 16 ? 14.953 8.164 7.527 1 97.94 16 ALA B N 1
ATOM 1372 C CA . ALA B 1 16 ? 14.461 6.793 7.387 1 97.94 16 ALA B CA 1
ATOM 1373 C C . ALA B 1 16 ? 14.312 6.41 5.918 1 97.94 16 ALA B C 1
ATOM 1375 O O . ALA B 1 16 ? 14.719 5.316 5.512 1 97.94 16 ALA B O 1
ATOM 1376 N N . LEU B 1 17 ? 13.812 7.312 5.148 1 98.38 17 LEU B N 1
ATOM 1377 C CA . LEU B 1 17 ? 13.562 7.035 3.738 1 98.38 17 LEU B CA 1
ATOM 1378 C C . LEU B 1 17 ? 14.875 6.965 2.961 1 98.38 17 LEU B C 1
ATOM 1380 O O . LEU B 1 17 ? 15.039 6.113 2.08 1 98.38 17 LEU B O 1
ATOM 1384 N N . ASN B 1 18 ? 15.758 7.828 3.289 1 98.25 18 ASN B N 1
ATOM 1385 C CA . ASN B 1 18 ? 17.062 7.781 2.639 1 98.25 18 ASN B CA 1
ATOM 1386 C C . ASN B 1 18 ? 17.797 6.469 2.93 1 98.25 18 ASN B C 1
ATOM 1388 O O . ASN B 1 18 ? 18.391 5.875 2.033 1 98.25 18 ASN B O 1
ATOM 1392 N N . ASN B 1 19 ? 17.75 6.094 4.137 1 97.94 19 ASN B N 1
ATOM 1393 C CA . ASN B 1 19 ? 18.344 4.812 4.508 1 97.94 19 ASN B CA 1
ATOM 1394 C C . ASN B 1 19 ? 17.672 3.654 3.773 1 97.94 19 ASN B C 1
ATOM 1396 O O . ASN B 1 19 ? 18.344 2.723 3.33 1 97.94 19 ASN B O 1
ATOM 1400 N N . LEU B 1 20 ? 16.422 3.754 3.674 1 98.06 20 LEU B N 1
ATOM 1401 C CA . LEU B 1 20 ? 15.633 2.725 2.996 1 98.06 20 LEU B CA 1
ATOM 1402 C C . LEU B 1 20 ? 16.047 2.609 1.532 1 98.06 20 LEU B C 1
ATOM 1404 O O . LEU B 1 20 ? 16.281 1.507 1.037 1 98.06 20 LEU B O 1
ATOM 1408 N N . HIS B 1 21 ? 16.141 3.719 0.842 1 98.12 21 HIS B N 1
ATOM 1409 C CA . HIS B 1 21 ? 16.5 3.734 -0.575 1 98.12 21 HIS B CA 1
ATOM 1410 C C . HIS B 1 21 ? 17.922 3.27 -0.796 1 98.12 21 HIS B C 1
ATOM 1412 O O . HIS B 1 21 ? 18.203 2.48 -1.705 1 98.12 21 HIS B O 1
ATOM 1418 N N . VAL B 1 22 ? 18.797 3.76 0.032 1 98.19 22 VAL B N 1
ATOM 1419 C CA . VAL B 1 22 ? 20.203 3.367 -0.086 1 98.19 22 VAL B CA 1
ATOM 1420 C C . VAL B 1 22 ? 20.344 1.873 0.19 1 98.19 22 VAL B C 1
ATOM 1422 O O . VAL B 1 22 ? 21.031 1.161 -0.549 1 98.19 22 VAL B O 1
ATOM 1425 N N . GLY B 1 23 ? 19.688 1.39 1.241 1 98.19 23 GLY B N 1
ATOM 1426 C CA . GL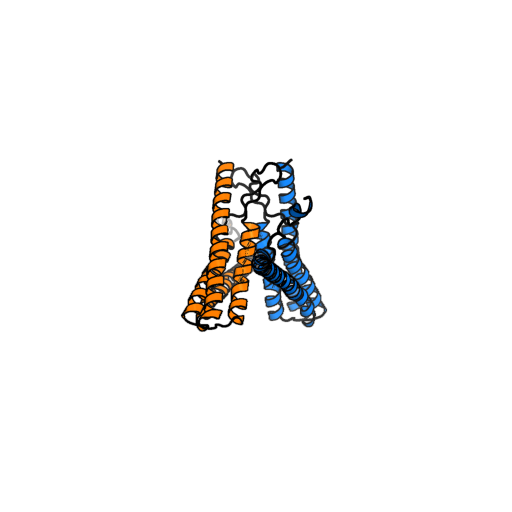Y B 1 23 ? 19.719 -0.033 1.542 1 98.19 23 GLY B CA 1
ATOM 1427 C C . GLY B 1 23 ? 19.172 -0.892 0.413 1 98.19 23 GLY B C 1
ATOM 1428 O O . GLY B 1 23 ? 19.797 -1.893 0.04 1 98.19 23 GLY B O 1
ATOM 1429 N N . SER B 1 24 ? 18.078 -0.449 -0.08 1 98.19 24 SER B N 1
ATOM 1430 C CA . SER B 1 24 ? 17.484 -1.18 -1.188 1 98.19 24 SER B CA 1
ATOM 1431 C C . SER B 1 24 ? 18.406 -1.218 -2.398 1 98.19 24 SER B C 1
ATOM 1433 O O . SER B 1 24 ? 18.578 -2.27 -3.018 1 98.19 24 SER B O 1
ATOM 1435 N N . LEU B 1 25 ? 18.938 -0.114 -2.711 1 97.38 25 LEU B N 1
ATOM 1436 C CA . LEU B 1 25 ? 19.844 -0.026 -3.859 1 97.38 25 LEU B CA 1
ATOM 1437 C C . LEU B 1 25 ? 21.062 -0.923 -3.668 1 97.38 25 LEU B C 1
ATOM 1439 O O . LEU B 1 25 ? 21.438 -1.67 -4.574 1 97.38 25 LEU B O 1
ATOM 1443 N N . VAL B 1 26 ? 21.625 -0.872 -2.529 1 98.25 26 VAL B N 1
ATOM 1444 C CA . VAL B 1 26 ? 22.844 -1.613 -2.238 1 98.25 26 VAL B CA 1
ATOM 1445 C C . VAL B 1 26 ? 22.562 -3.113 -2.289 1 98.25 26 VAL B C 1
ATOM 1447 O O . VAL B 1 26 ? 23.281 -3.863 -2.959 1 98.25 26 VAL B O 1
ATOM 1450 N N . ILE B 1 27 ? 21.531 -3.559 -1.64 1 98.12 27 ILE B N 1
ATOM 1451 C CA . ILE B 1 27 ? 21.234 -4.98 -1.52 1 98.12 27 ILE B CA 1
ATOM 1452 C C . ILE B 1 27 ? 20.859 -5.547 -2.889 1 98.12 27 ILE B C 1
ATOM 1454 O O . ILE B 1 27 ? 21.344 -6.617 -3.273 1 98.12 27 ILE B O 1
ATOM 1458 N N . ASN B 1 28 ? 20.078 -4.832 -3.617 1 97.69 28 ASN B N 1
ATOM 1459 C CA . ASN B 1 28 ? 19.672 -5.316 -4.93 1 97.69 28 ASN B CA 1
ATOM 1460 C C . ASN B 1 28 ? 20.828 -5.277 -5.926 1 97.69 28 ASN B C 1
ATOM 1462 O O . ASN B 1 28 ? 20.984 -6.191 -6.738 1 97.69 28 ASN B O 1
ATOM 1466 N N . ALA B 1 29 ? 21.625 -4.266 -5.844 1 97.44 29 ALA B N 1
ATOM 1467 C CA . ALA B 1 29 ? 22.797 -4.184 -6.715 1 97.44 29 ALA B CA 1
ATOM 1468 C C . ALA B 1 29 ? 23.766 -5.328 -6.438 1 97.44 29 ALA B C 1
ATOM 1470 O O . ALA B 1 29 ? 24.281 -5.949 -7.371 1 97.44 29 ALA B O 1
ATOM 1471 N N . LEU B 1 30 ? 24.016 -5.531 -5.176 1 97.38 30 LEU B N 1
ATOM 1472 C CA . LEU B 1 30 ? 24.922 -6.609 -4.805 1 97.38 30 LEU B CA 1
ATOM 1473 C C . LEU B 1 30 ? 24.391 -7.957 -5.281 1 97.38 30 LEU B C 1
ATOM 1475 O O . LEU B 1 30 ? 25.156 -8.805 -5.754 1 97.38 30 LEU B O 1
ATOM 1479 N N . PHE B 1 31 ? 23.156 -8.164 -5.168 1 98.25 31 PHE B N 1
ATOM 1480 C CA . PHE B 1 31 ? 22.562 -9.414 -5.633 1 98.25 31 PHE B CA 1
ATOM 1481 C C . PHE B 1 31 ? 22.75 -9.586 -7.133 1 98.25 31 PHE B C 1
ATOM 1483 O O . PHE B 1 31 ? 23.188 -10.648 -7.586 1 98.25 31 PHE B O 1
ATOM 1490 N N . LEU B 1 32 ? 22.453 -8.594 -7.816 1 96.5 32 LEU B N 1
ATOM 1491 C CA . LEU B 1 32 ? 22.547 -8.68 -9.273 1 96.5 32 LEU B CA 1
ATOM 1492 C C . LEU B 1 32 ? 23.984 -8.852 -9.711 1 96.5 32 LEU B C 1
ATOM 1494 O O . LEU B 1 32 ? 24.281 -9.617 -10.641 1 96.5 32 LEU B O 1
ATOM 1498 N N . LEU B 1 33 ? 24.906 -8.094 -9.031 1 96.81 33 LEU B N 1
ATOM 1499 C CA . LEU B 1 33 ? 26.312 -8.258 -9.328 1 96.81 33 LEU B CA 1
ATOM 1500 C C . LEU B 1 33 ? 26.766 -9.688 -9.07 1 96.81 33 LEU B C 1
ATOM 1502 O O . LEU B 1 33 ? 27.453 -10.289 -9.906 1 96.81 33 LEU B O 1
ATOM 1506 N N . ALA B 1 34 ? 26.391 -10.219 -7.98 1 97.12 34 ALA B N 1
ATOM 1507 C CA . ALA B 1 34 ? 26.766 -11.586 -7.633 1 97.12 34 ALA B CA 1
ATOM 1508 C C . ALA B 1 34 ? 26.141 -12.586 -8.602 1 97.12 34 ALA B C 1
ATOM 1510 O O . ALA B 1 34 ? 26.781 -13.57 -8.984 1 97.12 34 ALA B O 1
ATOM 1511 N N . HIS B 1 35 ? 24.906 -12.312 -8.93 1 96.56 35 HIS B N 1
ATOM 1512 C CA . HIS B 1 35 ? 24.203 -13.172 -9.875 1 96.56 35 HIS B CA 1
ATOM 1513 C C . HIS B 1 35 ? 24.938 -13.258 -11.203 1 96.56 35 HIS B C 1
ATOM 1515 O O . HIS B 1 35 ? 25.078 -14.336 -11.781 1 96.56 35 HIS B O 1
ATOM 1521 N N . PHE B 1 36 ? 25.438 -12.148 -11.648 1 95.38 36 PHE B N 1
ATOM 1522 C CA . PHE B 1 36 ? 26.031 -12.094 -12.984 1 95.38 36 PHE B CA 1
ATOM 1523 C C . PHE B 1 36 ? 27.516 -12.453 -12.938 1 95.38 36 PHE B C 1
ATOM 1525 O O . PHE B 1 36 ? 28.062 -12.984 -13.906 1 95.38 36 PHE B O 1
ATOM 1532 N N . LEU B 1 37 ? 28.156 -12.266 -11.859 1 94.56 37 LEU B N 1
ATOM 1533 C CA . LEU B 1 37 ? 29.609 -12.43 -11.797 1 94.56 37 LEU B CA 1
ATOM 1534 C C . LEU B 1 37 ? 29.969 -13.766 -11.156 1 94.56 37 LEU B C 1
ATOM 1536 O O . LEU B 1 37 ? 31.031 -14.328 -11.438 1 94.56 37 LEU B O 1
ATOM 1540 N N . PHE B 1 38 ? 29.297 -14.297 -10.312 1 93.81 38 PHE B N 1
ATOM 1541 C CA . PHE B 1 38 ? 29.672 -15.484 -9.562 1 93.81 38 PHE B CA 1
ATOM 1542 C C . PHE B 1 38 ? 28.688 -16.625 -9.828 1 93.81 38 PHE B C 1
ATOM 1544 O O . PHE B 1 38 ? 28.797 -17.328 -10.836 1 93.81 38 PHE B O 1
ATOM 1551 N N . ARG B 1 39 ? 27.594 -16.734 -9.062 1 91.25 39 ARG B N 1
ATOM 1552 C CA . ARG B 1 39 ? 26.625 -17.812 -9.203 1 91.25 39 ARG B CA 1
ATOM 1553 C C . ARG B 1 39 ? 25.234 -17.266 -9.539 1 91.25 39 ARG B C 1
ATOM 1555 O O . ARG B 1 39 ? 24.734 -16.391 -8.844 1 91.25 39 ARG B O 1
ATOM 1562 N N . SER B 1 40 ? 24.625 -17.859 -10.492 1 93.5 40 SER B N 1
ATOM 1563 C CA . SER B 1 40 ? 23.312 -17.422 -10.938 1 93.5 40 SER B CA 1
ATOM 1564 C C . SER B 1 40 ? 22.219 -17.953 -10.016 1 93.5 40 SER B C 1
ATOM 1566 O O . SER B 1 40 ? 22.281 -19.078 -9.547 1 93.5 40 SER B O 1
ATOM 1568 N N . ARG B 1 41 ? 21.312 -17.062 -9.68 1 95.5 41 ARG B N 1
ATOM 1569 C CA . ARG B 1 41 ? 20.109 -17.375 -8.922 1 95.5 41 ARG B CA 1
ATOM 1570 C C . ARG B 1 41 ? 18.859 -17.125 -9.758 1 95.5 41 ARG B C 1
ATOM 1572 O O . ARG B 1 41 ? 18.938 -16.625 -10.875 1 95.5 41 ARG B O 1
ATOM 1579 N N . SER B 1 42 ? 17.781 -17.594 -9.266 1 96.44 42 SER B N 1
ATOM 1580 C CA . SER B 1 42 ? 16.531 -17.422 -10 1 96.44 42 SER B CA 1
ATOM 1581 C C . SER B 1 42 ? 16.109 -15.961 -10.039 1 96.44 42 SER B C 1
ATOM 1583 O O . SER B 1 42 ? 15.727 -15.398 -9.016 1 96.44 42 SER B O 1
ATOM 1585 N N . LEU B 1 43 ? 16.125 -15.406 -11.211 1 94.56 43 LEU B N 1
ATOM 1586 C CA . LEU B 1 43 ? 15.688 -14.023 -11.359 1 94.56 43 LEU B CA 1
ATOM 1587 C C . LEU B 1 43 ? 14.172 -13.922 -11.258 1 94.56 43 LEU B C 1
ATOM 1589 O O . LEU B 1 43 ? 13.641 -12.891 -10.828 1 94.56 43 LEU B O 1
ATOM 1593 N N . TRP B 1 44 ? 13.602 -15.031 -11.625 1 94.62 44 TRP B N 1
ATOM 1594 C CA . TRP B 1 44 ? 12.141 -15.055 -11.531 1 94.62 44 TRP B CA 1
ATOM 1595 C C . TRP B 1 44 ? 11.688 -14.984 -10.078 1 94.62 44 TRP B C 1
ATOM 1597 O O . TRP B 1 44 ? 10.812 -14.188 -9.742 1 94.62 44 TRP B O 1
ATOM 1607 N N . LEU B 1 45 ? 12.297 -15.742 -9.227 1 96 45 LEU B N 1
ATOM 1608 C CA . LEU B 1 45 ? 11.953 -15.719 -7.809 1 96 45 LEU B CA 1
ATOM 1609 C C . LEU B 1 45 ? 12.328 -14.383 -7.18 1 96 45 LEU B C 1
ATOM 1611 O O . LEU B 1 45 ? 11.57 -13.836 -6.375 1 96 45 LEU B O 1
ATOM 1615 N N . TYR B 1 46 ? 13.422 -13.875 -7.582 1 97.62 46 TYR B N 1
ATOM 1616 C CA . TYR B 1 46 ? 13.875 -12.57 -7.109 1 97.62 46 TYR B CA 1
ATOM 1617 C C . TYR B 1 46 ? 12.859 -11.484 -7.441 1 97.62 46 TYR B C 1
ATOM 1619 O O . TYR B 1 46 ? 12.5 -10.68 -6.582 1 97.62 46 TYR B O 1
ATOM 1627 N N . GLY B 1 47 ? 12.461 -11.5 -8.68 1 94.75 47 GLY B N 1
ATOM 1628 C CA . GLY B 1 47 ? 11.469 -10.531 -9.109 1 94.75 47 GLY B CA 1
ATOM 1629 C C . GLY B 1 47 ? 10.148 -10.656 -8.375 1 94.75 47 GLY B C 1
ATOM 1630 O O . GLY B 1 47 ? 9.602 -9.656 -7.891 1 94.75 47 GLY B O 1
ATOM 1631 N N . LEU B 1 48 ? 9.75 -11.844 -8.266 1 94.25 48 LEU B N 1
ATOM 1632 C CA . LEU B 1 48 ? 8.461 -12.125 -7.656 1 94.25 48 LEU B CA 1
ATOM 1633 C C . LEU B 1 48 ? 8.445 -11.695 -6.191 1 94.25 48 LEU B C 1
ATOM 1635 O O . LEU B 1 48 ? 7.523 -11.008 -5.746 1 94.25 48 LEU B O 1
ATOM 1639 N N . PHE B 1 49 ? 9.469 -12.016 -5.453 1 96.75 49 PHE B N 1
ATOM 1640 C CA . PHE B 1 49 ? 9.477 -11.812 -4.008 1 96.75 49 PHE B CA 1
ATOM 1641 C C . PHE B 1 49 ? 9.945 -10.398 -3.67 1 96.75 49 PHE B C 1
ATOM 1643 O O . PHE B 1 49 ? 9.766 -9.93 -2.545 1 96.75 49 PHE B O 1
ATOM 1650 N N . SER B 1 50 ? 10.445 -9.648 -4.703 1 96.88 50 SER B N 1
ATOM 1651 C CA . SER B 1 50 ? 10.875 -8.273 -4.473 1 96.88 50 SER B CA 1
ATOM 1652 C C . SER B 1 50 ? 9.734 -7.285 -4.672 1 96.88 50 SER B C 1
ATOM 1654 O O . SER B 1 50 ? 9.781 -6.156 -4.18 1 96.88 50 SER B O 1
ATOM 1656 N N . VAL B 1 51 ? 8.734 -7.699 -5.332 1 93.44 51 VAL B N 1
ATOM 1657 C CA . VAL B 1 51 ? 7.652 -6.805 -5.738 1 93.44 51 VAL B CA 1
ATOM 1658 C C . VAL B 1 51 ? 6.953 -6.242 -4.504 1 93.44 51 VAL B C 1
ATOM 1660 O O . VAL B 1 51 ? 6.758 -5.031 -4.387 1 93.44 51 VAL B O 1
ATOM 1663 N N . PRO B 1 52 ? 6.57 -7.094 -3.494 1 95.62 52 PRO B N 1
ATOM 1664 C CA . PRO B 1 52 ? 5.934 -6.527 -2.305 1 95.62 52 PRO B CA 1
ATOM 1665 C C . PRO B 1 52 ? 6.816 -5.5 -1.598 1 95.62 52 PRO B C 1
ATOM 1667 O O . PRO B 1 52 ? 6.316 -4.48 -1.115 1 95.62 52 PRO B O 1
ATOM 1670 N N . ALA B 1 53 ? 8.086 -5.758 -1.557 1 97.5 53 ALA B N 1
ATOM 1671 C CA . ALA B 1 53 ? 9.008 -4.82 -0.916 1 97.5 53 ALA B CA 1
ATOM 1672 C C . ALA B 1 53 ? 9.07 -3.506 -1.689 1 97.5 53 ALA B C 1
ATOM 1674 O O . ALA B 1 53 ? 9.133 -2.428 -1.092 1 97.5 53 ALA B O 1
ATOM 1675 N N . LEU B 1 54 ? 9.031 -3.609 -2.982 1 94.62 54 LEU B N 1
ATOM 1676 C CA . LEU B 1 54 ? 9.062 -2.414 -3.816 1 94.62 54 LEU B CA 1
ATOM 1677 C C . LEU B 1 54 ? 7.785 -1.598 -3.643 1 94.62 54 LEU B C 1
ATOM 1679 O O . LEU B 1 54 ? 7.836 -0.367 -3.572 1 94.62 54 LEU B O 1
ATOM 1683 N N . ILE B 1 55 ? 6.684 -2.266 -3.576 1 92.62 55 ILE B N 1
ATOM 1684 C CA . ILE B 1 55 ? 5.406 -1.6 -3.352 1 92.62 55 ILE B CA 1
ATOM 1685 C C . ILE B 1 55 ? 5.418 -0.898 -1.996 1 92.62 55 ILE B C 1
ATOM 1687 O O . ILE B 1 55 ? 5.047 0.273 -1.892 1 92.62 55 ILE B O 1
ATOM 1691 N N . CYS B 1 56 ? 5.855 -1.629 -0.977 1 96.44 56 CYS B N 1
ATOM 1692 C CA . CYS B 1 56 ? 5.941 -1.045 0.357 1 96.44 56 CYS B CA 1
ATOM 1693 C C . CYS B 1 56 ? 6.855 0.172 0.363 1 96.44 56 CYS B C 1
ATOM 1695 O O . CYS B 1 56 ? 6.547 1.186 0.991 1 96.44 56 CYS B O 1
ATOM 1697 N N . GLU B 1 57 ? 7.949 0.058 -0.323 1 97.25 57 GLU B N 1
ATOM 1698 C CA . GLU B 1 57 ? 8.891 1.172 -0.385 1 97.25 57 GLU B CA 1
ATOM 1699 C C . GLU B 1 57 ? 8.258 2.391 -1.052 1 97.25 57 GLU B C 1
ATOM 1701 O O . GLU B 1 57 ? 8.445 3.521 -0.594 1 97.25 57 GLU B O 1
ATOM 1706 N N . TYR B 1 58 ? 7.516 2.154 -2.029 1 93 58 TYR B N 1
ATOM 1707 C CA . TYR B 1 58 ? 6.863 3.25 -2.736 1 93 58 TYR B CA 1
ATOM 1708 C C . TYR B 1 58 ? 5.785 3.891 -1.869 1 93 58 TYR B C 1
ATOM 1710 O O . TYR B 1 58 ? 5.656 5.117 -1.832 1 93 58 TYR B O 1
ATOM 1718 N N . VAL B 1 59 ? 5.043 3.07 -1.207 1 94.31 59 VAL B N 1
ATOM 1719 C CA . VAL B 1 59 ? 3.998 3.588 -0.33 1 94.31 59 VAL B CA 1
ATOM 1720 C C . VAL B 1 59 ? 4.629 4.41 0.792 1 94.31 59 VAL B C 1
ATOM 1722 O O . VAL B 1 59 ? 4.141 5.492 1.125 1 94.31 59 VAL B O 1
ATOM 1725 N N . LEU B 1 60 ? 5.691 3.926 1.338 1 96.75 60 LEU B N 1
ATOM 1726 C CA . LEU B 1 60 ? 6.375 4.645 2.408 1 96.75 60 LEU B CA 1
ATOM 1727 C C . LEU B 1 60 ? 6.957 5.961 1.896 1 96.75 60 LEU B C 1
ATOM 1729 O O . LEU B 1 60 ? 6.891 6.98 2.584 1 96.75 60 LEU B O 1
ATOM 1733 N N . GLU B 1 61 ? 7.484 5.906 0.693 1 95.44 61 GLU B N 1
ATOM 1734 C CA . GLU B 1 61 ? 8 7.121 0.07 1 95.44 61 GLU B CA 1
ATOM 1735 C C . GLU B 1 61 ? 6.891 8.141 -0.154 1 95.44 61 GLU B C 1
ATOM 1737 O O . GLU B 1 61 ? 7.031 9.312 0.215 1 95.44 61 GLU B O 1
ATOM 1742 N N . PHE B 1 62 ? 5.875 7.668 -0.658 1 91.25 62 PHE B N 1
ATOM 1743 C CA . PHE B 1 62 ? 4.75 8.523 -1.014 1 91.25 62 PHE B CA 1
ATOM 1744 C C . PHE B 1 62 ? 4.113 9.125 0.233 1 91.25 62 PHE B C 1
ATOM 1746 O O . PHE B 1 62 ? 3.803 10.32 0.26 1 91.25 62 PHE B O 1
ATOM 1753 N N . SER B 1 63 ? 3.988 8.352 1.262 1 93.38 63 SER B N 1
ATOM 1754 C CA . SER B 1 63 ? 3.252 8.797 2.441 1 93.38 63 SER B CA 1
ATOM 1755 C C . SER B 1 63 ? 4.18 9.461 3.449 1 93.38 63 SER B C 1
ATOM 1757 O O . SER B 1 63 ? 3.73 10.266 4.277 1 93.38 63 SER B O 1
ATOM 1759 N N . GLY B 1 64 ? 5.48 9.188 3.367 1 95.31 64 GLY B N 1
ATOM 1760 C CA . GLY B 1 64 ? 6.359 9.602 4.449 1 95.31 64 GLY B CA 1
ATOM 1761 C C . GLY B 1 64 ? 7.262 10.758 4.074 1 95.31 64 GLY B C 1
ATOM 1762 O O . GLY B 1 64 ? 7.828 11.422 4.945 1 95.31 64 GLY B O 1
ATOM 1763 N N . ARG B 1 65 ? 7.43 11.008 2.846 1 96.12 65 ARG B N 1
ATOM 1764 C CA . ARG B 1 65 ? 8.359 12.047 2.414 1 96.12 65 ARG B CA 1
ATOM 1765 C C . ARG B 1 65 ? 7.852 13.438 2.781 1 96.12 65 ARG B C 1
ATOM 1767 O O . ARG B 1 65 ? 6.727 13.797 2.432 1 96.12 65 ARG B O 1
ATOM 1774 N N . PRO B 1 66 ? 8.633 14.211 3.475 1 95.62 66 PRO B N 1
ATOM 1775 C CA . PRO B 1 66 ? 8.227 15.586 3.771 1 95.62 66 PRO B CA 1
ATOM 1776 C C . PRO B 1 66 ? 8.047 16.438 2.514 1 95.62 66 PRO B C 1
ATOM 1778 O O . PRO B 1 66 ? 8.773 16.234 1.53 1 95.62 66 PRO B O 1
ATOM 1781 N N . LYS B 1 67 ? 7.082 17.281 2.609 1 93.06 67 LYS B N 1
ATOM 1782 C CA . LYS B 1 67 ? 6.816 18.188 1.491 1 93.06 67 LYS B CA 1
ATOM 1783 C C . LYS B 1 67 ? 7.004 19.641 1.904 1 93.06 67 LYS B C 1
ATOM 1785 O O . LYS B 1 67 ? 6.613 20.031 3.006 1 93.06 67 LYS B O 1
ATOM 1790 N N . TYR B 1 68 ? 7.527 20.422 0.944 1 92.44 68 TYR B N 1
ATOM 1791 C CA . TYR B 1 68 ? 7.84 21.828 1.195 1 92.44 68 TYR B CA 1
ATOM 1792 C C . TYR B 1 68 ? 7.137 22.734 0.187 1 92.44 68 TYR B C 1
ATOM 1794 O O . TYR B 1 68 ? 6.895 22.328 -0.953 1 92.44 68 TYR B O 1
ATOM 1802 N N . ASP B 1 69 ? 6.828 23.922 0.657 1 89 69 ASP B N 1
ATOM 1803 C CA . ASP B 1 69 ? 6.25 24.906 -0.244 1 89 69 ASP B CA 1
ATOM 1804 C C . ASP B 1 69 ? 7.25 25.312 -1.322 1 89 69 ASP B C 1
ATOM 1806 O O . ASP B 1 69 ? 8.398 25.656 -1.017 1 89 69 ASP B O 1
ATOM 1810 N N . PRO B 1 70 ? 6.82 25.25 -2.496 1 89 70 PRO B N 1
ATOM 1811 C CA . PRO B 1 70 ? 7.777 25.531 -3.564 1 89 70 PRO B CA 1
ATOM 1812 C C . PRO B 1 70 ? 8.25 26.984 -3.551 1 89 70 PRO B C 1
ATOM 1814 O O . PRO B 1 70 ? 9.367 27.281 -3.986 1 89 70 PRO B O 1
ATOM 1817 N N . THR B 1 71 ? 7.441 27.875 -3.092 1 88.81 71 THR B N 1
ATOM 1818 C CA . THR B 1 71 ? 7.754 29.312 -3.117 1 88.81 71 THR B CA 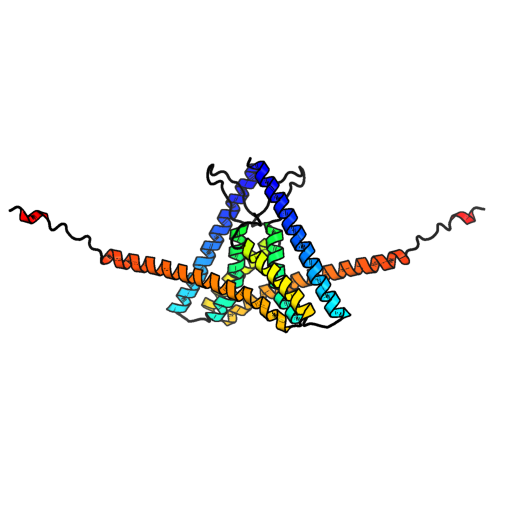1
ATOM 1819 C C . THR B 1 71 ? 8.477 29.719 -1.841 1 88.81 71 THR B C 1
ATOM 1821 O O . THR B 1 71 ? 9.57 30.281 -1.897 1 88.81 71 THR B O 1
ATOM 1824 N N . THR B 1 72 ? 7.996 29.359 -0.658 1 90.75 72 THR B N 1
ATOM 1825 C CA . THR B 1 72 ? 8.523 29.844 0.62 1 90.75 72 THR B CA 1
ATOM 1826 C C . THR B 1 72 ? 9.5 28.828 1.208 1 90.75 72 THR B C 1
ATOM 1828 O O . THR B 1 72 ? 10.219 29.141 2.164 1 90.75 72 THR B O 1
ATOM 1831 N N . LYS B 1 73 ? 9.531 27.562 0.706 1 90.69 73 LYS B N 1
ATOM 1832 C CA . LYS B 1 73 ? 10.383 26.469 1.178 1 90.69 73 LYS B CA 1
ATOM 1833 C C . LYS B 1 73 ? 10.031 26.078 2.607 1 90.69 73 LYS B C 1
ATOM 1835 O O . LYS B 1 73 ? 10.82 25.438 3.295 1 90.69 73 LYS B O 1
ATOM 1840 N N . ALA B 1 74 ? 8.898 26.562 3.029 1 90 74 ALA B N 1
ATOM 1841 C CA . ALA B 1 74 ? 8.406 26.172 4.352 1 90 74 ALA B CA 1
ATOM 1842 C C . ALA B 1 74 ? 7.879 24.75 4.348 1 90 74 ALA B C 1
ATOM 1844 O O . ALA B 1 74 ? 7.352 24.281 3.338 1 90 74 ALA B O 1
ATOM 1845 N N . LEU B 1 75 ? 8.008 24.141 5.484 1 91 75 LEU B N 1
ATOM 1846 C CA . LEU B 1 75 ? 7.527 22.766 5.637 1 91 75 LEU B CA 1
ATOM 1847 C C . LEU B 1 75 ? 6.004 22.734 5.645 1 91 75 LEU B C 1
ATOM 1849 O O . LEU B 1 75 ? 5.371 23.219 6.578 1 91 75 LEU B O 1
ATOM 1853 N N . ARG B 1 76 ? 5.48 22.125 4.664 1 88.25 76 ARG B N 1
ATOM 1854 C CA . ARG B 1 76 ? 4.027 22.016 4.559 1 88.25 76 ARG B CA 1
ATOM 1855 C C . ARG B 1 76 ? 3.518 20.812 5.336 1 88.25 76 ARG B C 1
ATOM 1857 O O . ARG B 1 76 ? 2.549 20.906 6.09 1 88.25 76 ARG B O 1
ATOM 1864 N N . THR B 1 77 ? 4.207 19.688 5.059 1 90.19 77 THR B N 1
ATOM 1865 C CA . THR B 1 77 ? 3.859 18.469 5.781 1 90.19 77 THR B CA 1
ATOM 1866 C C . THR B 1 77 ? 5.109 17.656 6.098 1 90.19 77 THR B C 1
ATOM 1868 O O . THR B 1 77 ? 6.027 17.578 5.281 1 90.19 77 THR B O 1
ATOM 1871 N N . ALA B 1 78 ? 5.055 17.031 7.254 1 93.31 78 ALA B N 1
ATOM 1872 C CA . ALA B 1 78 ? 6.168 16.188 7.668 1 93.31 78 ALA B CA 1
ATOM 1873 C C . ALA B 1 78 ? 6.004 14.766 7.137 1 93.31 78 ALA B C 1
ATOM 1875 O O . ALA B 1 78 ? 6.953 13.977 7.141 1 93.31 78 ALA B O 1
ATOM 1876 N N . GLY B 1 79 ? 4.793 14.398 6.668 1 92.38 79 GLY B N 1
ATOM 1877 C CA . GLY B 1 79 ? 4.512 13.031 6.258 1 92.38 79 GLY B CA 1
ATOM 1878 C C . GLY B 1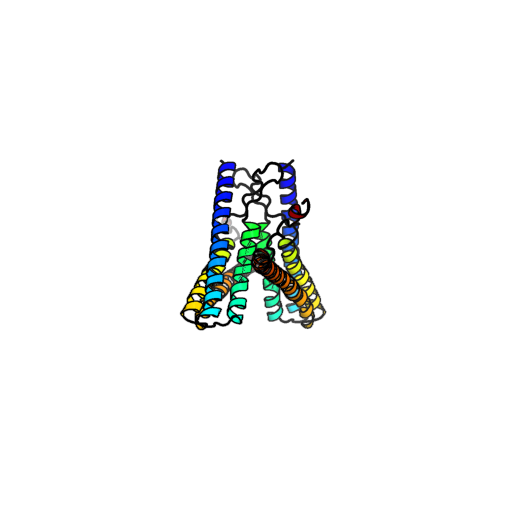 79 ? 4.027 12.156 7.398 1 92.38 79 GLY B C 1
ATOM 1879 O O . GLY B 1 79 ? 4.074 12.562 8.562 1 92.38 79 GLY B O 1
ATOM 1880 N N . GLU B 1 80 ? 3.656 11.023 7.023 1 92.38 80 GLU B N 1
ATOM 1881 C CA . GLU B 1 80 ? 3.248 10.055 8.039 1 92.38 80 GLU B CA 1
ATOM 1882 C C . GLU B 1 80 ? 4.422 9.656 8.922 1 92.38 80 GLU B C 1
ATOM 1884 O O . GLU B 1 80 ? 5.559 9.57 8.453 1 92.38 80 GLU B O 1
ATOM 1889 N N . ASP B 1 81 ? 4.031 9.516 10.211 1 93 81 ASP B N 1
ATOM 1890 C CA . ASP B 1 81 ? 5.062 9.062 11.141 1 93 81 ASP B CA 1
ATOM 1891 C C . ASP B 1 81 ? 5.551 7.664 10.773 1 93 81 ASP B C 1
ATOM 1893 O O . ASP B 1 81 ? 4.832 6.684 10.961 1 93 81 ASP B O 1
ATOM 1897 N N . LEU B 1 82 ? 6.77 7.551 10.406 1 96.25 82 LEU B N 1
ATOM 1898 C CA . LEU B 1 82 ? 7.297 6.289 9.906 1 96.25 82 LEU B CA 1
ATOM 1899 C C . LEU B 1 82 ? 7.707 5.375 11.055 1 96.25 82 LEU B C 1
ATOM 1901 O O . LEU B 1 82 ? 8.078 4.219 10.836 1 96.25 82 LEU B O 1
ATOM 1905 N N . SER B 1 83 ? 7.559 5.895 12.258 1 94.25 83 SER B N 1
ATOM 1906 C CA . SER B 1 83 ? 7.809 5.062 13.43 1 94.25 83 SER B CA 1
ATOM 1907 C C . SER B 1 83 ? 6.504 4.543 14.031 1 94.25 83 SER B C 1
ATOM 1909 O O . SER B 1 83 ? 6.512 3.867 15.062 1 94.25 83 SER B O 1
ATOM 1911 N N . SER B 1 84 ? 5.492 4.883 13.43 1 90.44 84 SER B N 1
ATOM 1912 C CA . SER B 1 84 ? 4.184 4.504 13.953 1 90.44 84 SER B CA 1
ATOM 1913 C C . SER B 1 84 ? 3.971 2.998 13.867 1 90.44 84 SER B C 1
ATOM 1915 O O . SER B 1 84 ? 4.293 2.373 12.859 1 90.44 84 SER B O 1
ATOM 1917 N N . PRO B 1 85 ? 3.436 2.412 14.867 1 90.12 85 PRO B N 1
ATOM 1918 C CA . PRO B 1 85 ? 3.129 0.981 14.82 1 90.12 85 PRO B CA 1
ATOM 1919 C C . PRO B 1 85 ? 1.969 0.658 13.883 1 90.12 85 PRO B C 1
ATOM 1921 O O . PRO B 1 85 ? 1.268 1.564 13.43 1 90.12 85 PRO B O 1
ATOM 1924 N N . GLY B 1 86 ? 1.898 -0.697 13.523 1 86.5 86 GLY B N 1
ATOM 1925 C CA . GLY B 1 86 ? 0.816 -1.116 12.648 1 86.5 86 GLY B CA 1
ATOM 1926 C C . GLY B 1 86 ? 1.263 -1.35 11.219 1 86.5 86 GLY B C 1
ATOM 1927 O O . GLY B 1 86 ? 2.219 -2.088 10.969 1 86.5 86 GLY B O 1
ATOM 1928 N N . LEU B 1 87 ? 0.526 -0.653 10.289 1 87.31 87 LEU B N 1
ATOM 1929 C CA . LEU B 1 87 ? 0.797 -0.894 8.875 1 87.31 87 LEU B CA 1
ATOM 1930 C C . LEU B 1 87 ? 2.211 -0.454 8.508 1 87.31 87 LEU B C 1
ATOM 1932 O O . LEU B 1 87 ? 2.912 -1.15 7.77 1 87.31 87 LEU B O 1
ATOM 1936 N N . THR B 1 88 ? 2.588 0.713 9 1 94 88 THR B N 1
ATOM 1937 C CA . THR B 1 88 ? 3.918 1.226 8.695 1 94 88 THR B CA 1
ATOM 1938 C C . THR B 1 88 ? 4.996 0.243 9.148 1 94 88 THR B C 1
ATOM 1940 O O . THR B 1 88 ? 5.914 -0.071 8.383 1 94 88 THR B O 1
ATOM 1943 N N . GLU B 1 89 ? 4.809 -0.191 10.32 1 93.94 89 GLU B N 1
ATOM 1944 C CA . GLU B 1 89 ? 5.746 -1.172 10.859 1 93.94 89 GLU B CA 1
ATOM 1945 C C . GLU B 1 89 ? 5.785 -2.43 10 1 93.94 89 GLU B C 1
ATOM 1947 O O . GLU B 1 89 ? 6.859 -2.969 9.727 1 93.94 89 GLU B O 1
ATOM 1952 N N . TYR B 1 90 ? 4.68 -2.867 9.609 1 93.56 90 TYR B N 1
ATOM 1953 C CA . TYR B 1 90 ? 4.609 -4.07 8.789 1 93.56 90 TYR B CA 1
ATOM 1954 C C . TYR B 1 90 ? 5.273 -3.85 7.438 1 93.56 90 TYR B C 1
ATOM 1956 O O . TYR B 1 90 ? 5.914 -4.754 6.898 1 93.56 90 TYR B O 1
ATOM 1964 N N . MET B 1 91 ? 5.094 -2.705 6.852 1 95.44 91 MET B N 1
ATOM 1965 C CA . MET B 1 91 ? 5.715 -2.404 5.566 1 95.44 91 MET B CA 1
ATOM 1966 C C . MET B 1 91 ? 7.234 -2.447 5.668 1 95.44 91 MET B C 1
ATOM 1968 O O . MET B 1 91 ? 7.906 -2.953 4.77 1 95.44 91 MET B O 1
ATOM 1972 N N . PHE B 1 92 ? 7.73 -1.969 6.781 1 97.44 92 PHE B N 1
ATOM 1973 C CA . PHE B 1 92 ? 9.172 -2.061 6.992 1 97.44 92 PHE B CA 1
ATOM 1974 C C . PHE B 1 92 ? 9.602 -3.512 7.164 1 97.44 92 PHE B C 1
ATOM 1976 O O . PHE B 1 92 ? 10.648 -3.916 6.656 1 97.44 92 PHE B O 1
ATOM 1983 N N . ASP B 1 93 ? 8.82 -4.242 7.871 1 96.81 93 ASP B N 1
ATOM 1984 C CA . ASP B 1 93 ? 9.133 -5.656 8.062 1 96.81 93 ASP B CA 1
ATOM 1985 C C . ASP B 1 93 ? 9.234 -6.379 6.719 1 96.81 93 ASP B C 1
ATOM 1987 O O . ASP B 1 93 ? 10.141 -7.191 6.512 1 96.81 93 ASP B O 1
ATOM 1991 N N . VAL B 1 94 ? 8.297 -6.133 5.82 1 97.5 94 VAL B N 1
ATOM 1992 C CA . VAL B 1 94 ? 8.305 -6.746 4.496 1 97.5 94 VAL B CA 1
ATOM 1993 C C . VAL B 1 94 ? 9.625 -6.438 3.791 1 97.5 94 VAL B C 1
ATOM 1995 O O . VAL B 1 94 ? 10.234 -7.324 3.193 1 97.5 94 VAL B O 1
ATOM 1998 N N . ILE B 1 95 ? 10.031 -5.242 3.9 1 98.38 95 ILE B N 1
ATOM 1999 C CA . ILE B 1 95 ? 11.242 -4.809 3.221 1 98.38 95 ILE B CA 1
ATOM 2000 C C . ILE B 1 95 ? 12.461 -5.457 3.875 1 98.38 95 ILE B C 1
ATOM 2002 O O . ILE B 1 95 ? 13.305 -6.047 3.189 1 98.38 95 ILE B O 1
ATOM 2006 N N . TRP B 1 96 ? 12.547 -5.438 5.18 1 98.25 96 TRP B N 1
ATOM 2007 C CA . TRP B 1 96 ? 13.703 -5.969 5.895 1 98.25 96 TRP B CA 1
ATOM 2008 C C . TRP B 1 96 ? 13.812 -7.477 5.707 1 98.25 96 TRP B C 1
ATOM 2010 O O . TRP B 1 96 ? 14.914 -8.008 5.531 1 98.25 96 TRP B O 1
ATOM 2020 N N . VAL B 1 97 ? 12.734 -8.133 5.754 1 98.38 97 VAL B N 1
ATOM 2021 C CA . VAL B 1 97 ? 12.742 -9.586 5.57 1 98.38 97 VAL B CA 1
ATOM 2022 C C . VAL B 1 97 ? 13.133 -9.922 4.137 1 98.38 97 VAL B C 1
ATOM 2024 O O . VAL B 1 97 ? 13.852 -10.891 3.895 1 98.38 97 VAL B O 1
ATOM 2027 N N . THR B 1 98 ? 12.672 -9.117 3.188 1 98.62 98 THR B N 1
ATOM 2028 C CA . THR B 1 98 ? 13.055 -9.328 1.796 1 98.62 98 THR B CA 1
ATOM 2029 C C . THR B 1 98 ? 14.555 -9.141 1.613 1 98.62 98 THR B C 1
ATOM 2031 O O . THR B 1 98 ? 15.211 -9.938 0.935 1 98.62 98 THR B O 1
ATOM 2034 N N . TRP B 1 99 ? 15.07 -8.086 2.268 1 98.5 99 TRP B N 1
ATOM 2035 C CA . TRP B 1 99 ? 16.516 -7.867 2.213 1 98.5 99 TRP B CA 1
ATOM 2036 C C . TRP B 1 99 ? 17.266 -9.062 2.771 1 98.5 99 TRP B C 1
ATOM 2038 O O . TRP B 1 99 ? 18.234 -9.539 2.162 1 98.5 99 TRP B O 1
ATOM 2048 N N . ALA B 1 100 ? 16.828 -9.508 3.896 1 98.56 100 ALA B N 1
ATOM 2049 C CA . ALA B 1 100 ? 17.453 -10.672 4.516 1 98.56 100 ALA B CA 1
ATOM 2050 C C . ALA B 1 100 ? 17.375 -11.891 3.598 1 98.56 100 ALA B C 1
ATOM 2052 O O . ALA B 1 100 ? 18.359 -12.625 3.453 1 98.56 100 ALA B O 1
ATOM 2053 N N . SER B 1 101 ? 16.281 -12.094 2.984 1 98.56 101 SER B N 1
ATOM 2054 C CA . SER B 1 101 ? 16.109 -13.211 2.066 1 98.56 101 SER B CA 1
ATOM 2055 C C . SER B 1 101 ? 17.047 -13.094 0.87 1 98.56 101 SER B C 1
ATOM 2057 O O . SER B 1 101 ? 17.672 -14.078 0.476 1 98.56 101 SER B O 1
ATOM 2059 N N . VAL B 1 102 ? 17.141 -11.906 0.336 1 98.44 102 VAL B N 1
ATOM 2060 C CA . VAL B 1 102 ? 17.984 -11.672 -0.827 1 98.44 102 VAL B CA 1
ATOM 2061 C C . VAL B 1 102 ? 19.438 -11.953 -0.466 1 98.44 102 VAL B C 1
ATOM 2063 O O . VAL B 1 102 ? 20.156 -12.602 -1.229 1 98.44 102 VAL B O 1
ATOM 2066 N N . ILE B 1 103 ? 19.859 -11.508 0.673 1 98.19 103 ILE B N 1
ATOM 2067 C CA . ILE B 1 103 ? 21.219 -11.742 1.138 1 98.19 103 ILE B CA 1
ATOM 2068 C C . ILE B 1 103 ? 21.469 -13.242 1.312 1 98.19 103 ILE B C 1
ATOM 2070 O O . ILE B 1 103 ? 22.469 -13.773 0.841 1 98.19 103 ILE B O 1
ATOM 2074 N N . LEU B 1 104 ? 20.531 -13.93 1.93 1 98.44 104 LEU B N 1
ATOM 2075 C CA . LEU B 1 104 ? 20.688 -15.359 2.176 1 98.44 104 LEU B CA 1
ATOM 2076 C C . LEU B 1 104 ? 20.688 -16.141 0.866 1 98.44 104 LEU B C 1
ATOM 2078 O O . LEU B 1 104 ? 21.453 -17.094 0.703 1 98.44 104 LEU B O 1
ATOM 2082 N N . VAL B 1 105 ? 19.812 -15.734 -0.029 1 98.25 105 VAL B N 1
ATOM 2083 C CA . VAL B 1 105 ? 19.75 -16.391 -1.331 1 98.25 105 VAL B CA 1
ATOM 2084 C C . VAL B 1 105 ? 21.078 -16.219 -2.064 1 98.25 105 VAL B C 1
ATOM 2086 O O . VAL B 1 105 ? 21.562 -17.125 -2.736 1 98.25 105 VAL B O 1
ATOM 2089 N N . THR B 1 106 ? 21.609 -15.047 -1.926 1 97.81 106 THR B N 1
ATOM 2090 C CA . THR B 1 106 ? 22.875 -14.75 -2.584 1 97.81 106 THR B CA 1
ATOM 2091 C C . THR B 1 106 ? 23.969 -15.703 -2.102 1 97.81 106 THR B C 1
ATOM 2093 O O . THR B 1 106 ? 24.75 -16.219 -2.904 1 97.81 106 THR B O 1
ATOM 2096 N N . PHE B 1 107 ? 23.938 -16.078 -0.897 1 96.81 107 PHE B N 1
ATOM 2097 C CA . PHE B 1 107 ? 25.016 -16.875 -0.326 1 96.81 107 PHE B CA 1
ATOM 2098 C C . PHE B 1 107 ? 24.641 -18.344 -0.309 1 96.81 107 PHE B C 1
ATOM 2100 O O . PHE B 1 107 ? 25.484 -19.219 -0.502 1 96.81 107 PHE B O 1
ATOM 2107 N N . PHE B 1 108 ? 23.359 -18.656 -0.165 1 96.81 108 PHE B N 1
ATOM 2108 C CA . PHE B 1 108 ? 23.016 -20.047 0.142 1 96.81 108 PHE B CA 1
ATOM 2109 C C . PHE B 1 108 ? 22.141 -20.641 -0.956 1 96.81 108 PHE B C 1
ATOM 2111 O O . PHE B 1 108 ? 21.844 -21.828 -0.935 1 96.81 108 PHE B O 1
ATOM 2118 N N . GLY B 1 109 ? 21.656 -19.828 -1.824 1 96.44 109 GLY B N 1
ATOM 2119 C CA . GLY B 1 109 ? 20.891 -20.375 -2.934 1 96.44 109 GLY B CA 1
ATOM 2120 C C . GLY B 1 109 ? 19.406 -20.094 -2.822 1 96.44 109 GLY B C 1
ATOM 2121 O O . GLY B 1 109 ? 18.953 -19.453 -1.861 1 96.44 109 GLY B O 1
ATOM 2122 N N . ASN B 1 110 ? 18.625 -20.594 -3.736 1 97.5 110 ASN B N 1
ATOM 2123 C CA . ASN B 1 110 ? 17.219 -20.219 -3.916 1 97.5 110 ASN B CA 1
ATOM 2124 C C . ASN B 1 110 ? 16.344 -20.797 -2.814 1 97.5 110 ASN B C 1
ATOM 2126 O O . ASN B 1 110 ? 15.219 -20.328 -2.604 1 97.5 110 ASN B O 1
ATOM 2130 N N . LYS B 1 111 ? 16.812 -21.828 -2.139 1 96.81 111 LYS B N 1
ATOM 2131 C CA . LYS B 1 111 ? 16.016 -22.406 -1.056 1 96.81 111 LYS B CA 1
ATOM 2132 C C . LYS B 1 111 ? 15.805 -21.391 0.066 1 96.81 111 LYS B C 1
ATOM 2134 O O . LYS B 1 111 ? 14.852 -21.5 0.843 1 96.81 111 LYS B O 1
ATOM 2139 N N . ALA B 1 112 ? 16.656 -20.375 0.103 1 97.81 112 ALA B N 1
ATOM 2140 C CA . ALA B 1 112 ? 16.609 -19.391 1.182 1 97.81 112 ALA B CA 1
ATOM 2141 C C . ALA B 1 112 ? 15.391 -18.484 1.044 1 97.81 112 ALA B C 1
ATOM 2143 O O . ALA B 1 112 ? 15.023 -17.781 1.986 1 97.81 112 ALA B O 1
ATOM 2144 N N . TRP B 1 113 ? 14.703 -18.609 -0.114 1 97.88 113 TRP B N 1
ATOM 2145 C CA . TRP B 1 113 ? 13.477 -17.844 -0.301 1 97.88 113 TRP B CA 1
ATOM 2146 C C . TRP B 1 113 ? 12.391 -18.312 0.662 1 97.88 113 TRP B C 1
ATOM 2148 O O . TRP B 1 113 ? 11.391 -17.625 0.872 1 97.88 113 TRP B O 1
ATOM 2158 N N . PHE B 1 114 ? 12.594 -19.438 1.344 1 97.56 114 PHE B N 1
ATOM 2159 C CA . PHE B 1 114 ? 11.625 -19.938 2.312 1 97.56 114 PHE B CA 1
ATOM 2160 C C . PHE B 1 114 ? 11.477 -18.953 3.475 1 97.56 114 PHE B C 1
ATOM 2162 O O . PHE B 1 114 ? 10.406 -18.875 4.09 1 97.56 114 PHE B O 1
ATOM 2169 N N . LEU B 1 115 ? 12.484 -18.188 3.729 1 97.5 115 LEU B N 1
ATOM 2170 C CA . LEU B 1 115 ? 12.422 -17.172 4.785 1 97.5 115 LEU B CA 1
ATOM 2171 C C . LEU B 1 115 ? 11.336 -16.156 4.492 1 97.5 115 LEU B C 1
ATOM 2173 O O . LEU B 1 115 ? 10.68 -15.656 5.41 1 97.5 115 LEU B O 1
ATOM 2177 N N . TRP B 1 116 ? 11.133 -15.906 3.205 1 97.81 116 TRP B N 1
ATOM 2178 C CA . TRP B 1 116 ? 10.18 -14.883 2.775 1 97.81 116 TRP B CA 1
ATOM 2179 C C . TRP B 1 116 ? 8.758 -15.273 3.164 1 97.81 116 TRP B C 1
ATOM 2181 O O . TRP B 1 116 ? 7.891 -14.406 3.316 1 97.81 116 TRP B O 1
ATOM 2191 N N . LEU B 1 117 ? 8.492 -16.5 3.471 1 96.12 117 LEU B N 1
ATOM 2192 C CA . LEU B 1 117 ? 7.156 -17.016 3.736 1 96.12 117 LEU B CA 1
ATOM 2193 C C . LEU B 1 117 ? 6.656 -16.562 5.105 1 96.12 117 LEU B C 1
ATOM 2195 O O . LEU B 1 117 ? 5.461 -16.641 5.395 1 96.12 117 LEU B O 1
ATOM 2199 N N . VAL B 1 118 ? 7.52 -16.078 5.941 1 96.12 118 VAL B N 1
ATOM 2200 C CA . VAL B 1 118 ? 7.141 -15.562 7.254 1 96.12 118 VAL B CA 1
ATOM 2201 C C . VAL B 1 118 ? 6.18 -14.391 7.094 1 96.12 118 VAL B C 1
ATOM 2203 O O . VAL B 1 118 ? 5.309 -14.172 7.941 1 96.12 118 VAL B O 1
ATOM 2206 N N . LEU B 1 119 ? 6.25 -13.734 5.961 1 95.44 119 LEU B N 1
ATOM 2207 C CA . LEU B 1 119 ? 5.469 -12.516 5.754 1 95.44 119 LEU B CA 1
ATOM 2208 C C . LEU B 1 119 ? 4.008 -12.852 5.469 1 95.44 119 LEU B C 1
ATOM 2210 O O . LEU B 1 119 ? 3.109 -12.367 6.16 1 95.44 119 LEU B O 1
ATOM 2214 N N . PRO B 1 120 ? 3.754 -13.633 4.492 1 91.62 120 PRO B N 1
ATOM 2215 C CA . PRO B 1 120 ? 2.352 -14.008 4.297 1 91.62 120 PRO B CA 1
ATOM 2216 C C . PRO B 1 120 ? 1.772 -14.773 5.484 1 91.62 120 PRO B C 1
ATOM 2218 O O . PRO B 1 120 ? 0.589 -14.633 5.801 1 91.62 120 PRO B O 1
ATOM 2221 N N . ALA B 1 121 ? 2.611 -15.594 6.168 1 91.56 121 ALA B N 1
ATOM 2222 C CA . ALA B 1 121 ? 2.15 -16.312 7.352 1 91.56 121 ALA B CA 1
ATOM 2223 C C . ALA B 1 121 ? 1.71 -15.352 8.445 1 91.56 121 ALA B C 1
ATOM 2225 O O . ALA B 1 121 ? 0.646 -15.531 9.047 1 91.56 121 ALA B O 1
ATOM 2226 N N . TYR B 1 122 ? 2.486 -14.398 8.68 1 90.69 122 TYR B N 1
ATOM 2227 C CA . TYR B 1 122 ? 2.146 -13.391 9.68 1 90.69 122 TYR B CA 1
ATOM 2228 C C . TYR B 1 122 ? 0.925 -12.586 9.242 1 90.69 122 TYR B C 1
ATOM 2230 O O . TYR B 1 122 ? 0.057 -12.281 10.062 1 90.69 122 TYR B O 1
ATOM 2238 N N . GLY B 1 123 ? 0.84 -12.227 7.93 1 84.38 123 GLY B N 1
ATOM 2239 C CA . GLY B 1 123 ? -0.324 -11.531 7.402 1 84.38 123 GLY B CA 1
ATOM 2240 C C . GLY B 1 123 ? -1.615 -12.305 7.59 1 84.38 123 GLY B C 1
ATOM 2241 O O . GLY B 1 123 ? -2.639 -11.734 7.969 1 84.38 123 GLY B O 1
ATOM 2242 N N . LEU B 1 124 ? -1.552 -13.539 7.328 1 82.75 124 LEU B N 1
ATOM 2243 C CA . LEU B 1 124 ? -2.705 -14.414 7.527 1 82.75 124 LEU B CA 1
ATOM 2244 C C . LEU B 1 124 ? -3.094 -14.477 9 1 82.75 124 LEU B C 1
ATOM 2246 O O . LEU B 1 124 ? -4.281 -14.469 9.336 1 82.75 124 LEU B O 1
ATOM 2250 N N . TYR B 1 125 ? -2.109 -14.5 9.805 1 83.06 125 TYR B N 1
ATOM 2251 C CA . TYR B 1 125 ? -2.346 -14.508 11.242 1 83.06 125 TYR B CA 1
ATOM 2252 C C . TYR B 1 125 ? -3.068 -13.234 11.68 1 83.06 125 TYR B C 1
ATOM 2254 O O . TYR B 1 125 ? -4.051 -13.305 12.43 1 83.06 125 TYR B O 1
ATOM 2262 N N . LEU B 1 126 ? -2.635 -12.133 11.172 1 78.19 126 LEU B N 1
ATOM 2263 C CA . LEU B 1 126 ? -3.26 -10.859 11.508 1 78.19 126 LEU B CA 1
ATOM 2264 C C . LEU B 1 126 ? -4.668 -10.773 10.93 1 78.19 126 LEU B C 1
ATOM 2266 O O . LEU B 1 126 ? -5.578 -10.258 11.57 1 78.19 126 LEU B O 1
ATOM 2270 N N . GLY B 1 127 ? -4.863 -11.172 9.727 1 74.19 127 GLY B N 1
ATOM 2271 C CA . GLY B 1 127 ? -6.164 -11.148 9.07 1 74.19 127 GLY B CA 1
ATOM 2272 C C . GLY B 1 127 ? -7.188 -12.031 9.758 1 74.19 127 GLY B C 1
ATOM 2273 O O . GLY B 1 127 ? -8.359 -11.656 9.883 1 74.19 127 GLY B O 1
ATOM 2274 N N . SER B 1 128 ? -6.719 -13.156 10.133 1 75.81 128 SER B N 1
ATOM 2275 C CA . SER B 1 128 ? -7.617 -14.078 10.82 1 75.81 128 SER B CA 1
ATOM 2276 C C . SER B 1 128 ? -8.125 -13.484 12.133 1 75.81 128 SER B C 1
ATOM 2278 O O . SER B 1 128 ? -9.266 -13.742 12.531 1 75.81 128 SER B O 1
ATOM 2280 N N . GLY B 1 129 ? -7.27 -12.727 12.703 1 65.5 129 GLY B N 1
ATOM 2281 C CA . GLY B 1 129 ? -7.711 -12.031 13.906 1 65.5 129 GLY B CA 1
ATOM 2282 C C . GLY B 1 129 ? -8.789 -10.992 13.625 1 65.5 129 GLY B C 1
ATOM 2283 O O . GLY B 1 129 ? -9.742 -10.859 14.391 1 65.5 129 GLY B O 1
ATOM 2284 N N . LEU B 1 130 ? -8.602 -10.406 12.547 1 64.19 130 LEU B N 1
ATOM 2285 C CA . LEU B 1 130 ? -9.586 -9.398 12.164 1 64.19 130 LEU B CA 1
ATOM 2286 C C . LEU B 1 130 ? -10.93 -10.047 11.828 1 64.19 130 LEU B C 1
ATOM 2288 O O . LEU B 1 130 ? -11.984 -9.539 12.203 1 64.19 130 LEU B O 1
ATOM 2292 N N . LEU B 1 131 ? -10.805 -11.078 11.102 1 64.31 131 LEU B N 1
ATOM 2293 C CA . LEU B 1 131 ? -12.008 -11.836 10.773 1 64.31 131 LEU B CA 1
ATOM 2294 C C . LEU B 1 131 ? -12.656 -12.398 12.031 1 64.31 131 LEU B C 1
ATOM 2296 O O . LEU B 1 131 ? -13.883 -12.422 12.148 1 64.31 131 LEU B O 1
ATOM 2300 N N . GLY B 1 132 ? -11.727 -12.836 12.859 1 61.47 132 GLY B N 1
ATOM 2301 C CA . GLY B 1 132 ? -12.219 -13.344 14.125 1 61.47 132 GLY B CA 1
ATOM 2302 C C . GLY B 1 132 ? -12.883 -12.273 14.977 1 61.47 132 GLY B C 1
ATOM 2303 O O . GLY B 1 132 ? -13.93 -12.523 15.586 1 61.47 132 GLY B O 1
ATOM 2304 N N . MET B 1 133 ? -12.273 -11.211 14.922 1 60.62 133 MET B N 1
ATOM 2305 C CA . MET B 1 133 ? -12.852 -10.094 15.672 1 60.62 133 MET B CA 1
ATOM 2306 C C . MET B 1 133 ? -14.188 -9.68 15.078 1 60.62 133 MET B C 1
ATOM 2308 O O . MET B 1 133 ? -15.125 -9.344 15.812 1 60.62 133 MET B O 1
ATOM 2312 N N . GLY B 1 134 ? -14.25 -9.609 13.82 1 61.81 134 GLY B N 1
ATOM 2313 C CA . GLY B 1 134 ? -15.523 -9.312 13.188 1 61.81 134 GLY B CA 1
ATOM 2314 C C . GLY B 1 134 ? -16.594 -10.344 13.484 1 61.81 134 GLY B C 1
ATOM 2315 O O . GLY B 1 134 ? -17.75 -10 13.766 1 61.81 134 GLY B O 1
ATOM 2316 N N . LYS B 1 135 ? -16.203 -11.539 13.484 1 63.75 135 LYS B N 1
ATOM 2317 C CA . LYS B 1 135 ? -17.125 -12.625 13.812 1 63.75 135 LYS B CA 1
ATOM 2318 C C . LYS B 1 135 ? -17.578 -12.539 15.266 1 63.75 135 LYS B C 1
ATOM 2320 O O . LYS B 1 135 ? -18.75 -12.773 15.57 1 63.75 135 LYS B O 1
ATO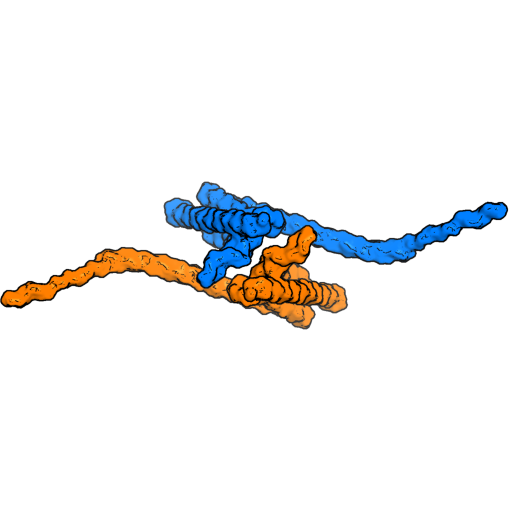M 2325 N N . GLN B 1 136 ? -16.625 -12.203 16.047 1 61.12 136 GLN B N 1
ATOM 2326 C CA . GLN B 1 136 ? -16.938 -12.055 17.469 1 61.12 136 GLN B CA 1
ATOM 2327 C C . GLN B 1 136 ? -17.891 -10.883 17.703 1 61.12 136 GLN B C 1
ATOM 2329 O O . GLN B 1 136 ? -18.844 -11 18.469 1 61.12 136 GLN B O 1
ATOM 2334 N N . LYS B 1 137 ? -17.641 -9.906 17 1 62.25 137 LYS B N 1
ATOM 2335 C CA . LYS B 1 137 ? -18.516 -8.742 17.141 1 62.25 137 LYS B CA 1
ATOM 2336 C C . LYS B 1 137 ? -19.891 -9 16.562 1 62.25 137 LYS B C 1
ATOM 2338 O O . LYS B 1 137 ? -20.906 -8.555 17.109 1 62.25 137 LYS B O 1
ATOM 2343 N N . MET B 1 138 ? -19.828 -9.594 15.516 1 62.31 138 MET B N 1
ATOM 2344 C CA . MET B 1 138 ? -21.094 -9.992 14.898 1 62.31 138 MET B CA 1
ATOM 2345 C C . MET B 1 138 ? -21.844 -10.977 15.789 1 62.31 138 MET B C 1
ATOM 2347 O O . MET B 1 138 ? -23.062 -10.898 15.906 1 62.31 138 MET B O 1
ATOM 2351 N N . ALA B 1 139 ? -21.125 -11.836 16.406 1 63.66 139 ALA B N 1
ATOM 2352 C CA . ALA B 1 139 ? -21.719 -12.781 17.359 1 63.66 139 ALA B CA 1
ATOM 2353 C C . ALA B 1 139 ? -22.281 -12.047 18.578 1 63.66 139 ALA B C 1
ATOM 2355 O O . ALA B 1 139 ? -23.359 -12.391 19.062 1 63.66 139 ALA B O 1
ATOM 2356 N N . GLU B 1 140 ? -21.547 -11.148 19.016 1 62.78 140 GLU B N 1
ATOM 2357 C CA . GLU B 1 140 ? -22.016 -10.344 20.141 1 62.78 140 GLU B CA 1
ATOM 2358 C C . GLU B 1 140 ? -23.25 -9.547 19.766 1 62.78 140 GLU B C 1
ATOM 2360 O O . GLU B 1 140 ? -24.188 -9.43 20.578 1 62.78 140 GLU B O 1
ATOM 2365 N N . PHE B 1 141 ? -23.234 -9.031 18.656 1 60.12 141 PHE B N 1
ATOM 2366 C CA . PHE B 1 141 ? -24.406 -8.305 18.172 1 60.12 141 PHE B CA 1
ATOM 2367 C C . PHE B 1 141 ? -25.578 -9.242 17.984 1 60.12 141 PHE B C 1
ATOM 2369 O O . PHE B 1 141 ? -26.719 -8.906 18.328 1 60.12 141 PHE B O 1
ATOM 2376 N N . GLN B 1 142 ? -25.344 -10.305 17.469 1 58.94 142 GLN B N 1
ATOM 2377 C CA . GLN B 1 142 ? -26.391 -11.312 17.297 1 58.94 142 GLN B CA 1
ATOM 2378 C C . GLN B 1 142 ? -26.812 -11.883 18.656 1 58.94 142 GLN B C 1
ATOM 2380 O O . GLN B 1 142 ? -28 -12.18 18.859 1 58.94 142 GLN B O 1
ATOM 2385 N N . GLY B 1 143 ? -25.812 -12.117 19.438 1 55.84 143 GLY B N 1
ATOM 2386 C CA . GLY B 1 143 ? -26.125 -12.586 20.781 1 55.84 143 GLY B CA 1
ATOM 2387 C C . GLY B 1 143 ? -26.781 -11.523 21.641 1 55.84 143 GLY B C 1
ATOM 2388 O O . GLY B 1 143 ? -27.609 -11.844 22.5 1 55.84 143 GLY B O 1
ATOM 2389 N N . ALA B 1 144 ? -26.406 -10.359 21.562 1 55.12 144 ALA B N 1
ATOM 2390 C CA . ALA B 1 144 ? -27.047 -9.266 22.297 1 55.12 144 ALA B CA 1
ATOM 2391 C C . ALA B 1 144 ? -28.5 -9.086 21.859 1 55.12 144 ALA B C 1
ATOM 2393 O O . ALA B 1 144 ? -29.359 -8.719 22.656 1 55.12 144 ALA B O 1
ATOM 2394 N N . GLY B 1 145 ? -28.812 -9.305 20.641 1 52.25 145 GLY B N 1
ATOM 2395 C CA . GLY B 1 145 ? -30.203 -9.352 20.203 1 52.25 145 GLY B CA 1
ATOM 2396 C C . GLY B 1 145 ? -30.984 -10.484 20.844 1 52.25 145 GLY B C 1
ATOM 2397 O O . GLY B 1 145 ? -32.188 -10.336 21.125 1 52.25 145 GLY B O 1
ATOM 2398 N N . ASP B 1 146 ? -30.438 -11.562 20.969 1 50.38 146 ASP B N 1
ATOM 2399 C CA . ASP B 1 146 ? -31.141 -12.68 21.609 1 50.38 146 ASP B CA 1
ATOM 2400 C C . ASP B 1 146 ? -31.188 -12.508 23.125 1 50.38 146 ASP B C 1
ATOM 2402 O O . ASP B 1 146 ? -32.156 -12.938 23.766 1 50.38 146 ASP B O 1
ATOM 2406 N N . ALA B 1 147 ? -30.203 -11.906 23.766 1 47.31 147 ALA B N 1
ATOM 2407 C CA . ALA B 1 147 ? -30.188 -11.688 25.219 1 47.31 147 ALA B CA 1
ATOM 2408 C C . ALA B 1 147 ? -31.203 -10.602 25.609 1 47.31 147 ALA B C 1
ATOM 2410 O O . ALA B 1 147 ? -31.562 -10.477 26.781 1 47.31 147 ALA B O 1
ATOM 2411 N N . GLY B 1 148 ? -31.469 -9.641 24.703 1 44.84 148 GLY B N 1
ATOM 2412 C CA . GLY B 1 148 ? -32.562 -8.711 24.984 1 44.84 148 GLY B CA 1
ATOM 2413 C C . GLY B 1 148 ? -33.906 -9.383 25.109 1 44.84 148 GLY B C 1
ATOM 2414 O O . GLY B 1 148 ? -34.844 -8.781 25.609 1 44.84 148 GLY B O 1
ATOM 2415 N N . ALA B 1 149 ? -34.219 -10.414 24.312 1 44.81 149 ALA B N 1
ATOM 2416 C CA . ALA B 1 149 ? -35.5 -11.094 24.469 1 44.81 149 ALA B CA 1
ATOM 2417 C C . ALA B 1 149 ? -35.531 -11.906 25.766 1 44.81 149 ALA B C 1
ATOM 2419 O O . ALA B 1 149 ? -36.594 -12.148 26.328 1 44.81 149 ALA B O 1
ATOM 2420 N N . GLY B 1 150 ? -34.5 -12.594 26.047 1 41.44 150 GLY B N 1
ATOM 2421 C CA . GLY B 1 150 ? -34.594 -13.492 27.188 1 41.44 150 GLY B CA 1
ATOM 2422 C C . GLY B 1 150 ? -34.438 -12.789 28.516 1 41.44 150 GLY B C 1
ATOM 2423 O O . GLY B 1 150 ? -34.5 -13.422 29.578 1 41.44 150 GLY B O 1
ATOM 2424 N N . ALA B 1 151 ? -33.656 -11.75 28.641 1 40.41 151 ALA B N 1
ATOM 2425 C CA . ALA B 1 151 ? -33.5 -11.133 29.969 1 40.41 151 ALA B CA 1
ATOM 2426 C C . ALA B 1 151 ? -34.688 -10.281 30.328 1 40.41 151 ALA B C 1
ATOM 2428 O O . ALA B 1 151 ? -34.844 -9.156 29.844 1 40.41 151 ALA B O 1
ATOM 2429 N N . ALA B 1 152 ? -35.844 -10.82 30.203 1 42.47 152 ALA B N 1
ATOM 2430 C CA . ALA B 1 152 ? -36.969 -10.188 30.891 1 42.47 152 ALA B CA 1
ATOM 2431 C C . ALA B 1 152 ? -36.562 -9.703 32.281 1 42.47 152 ALA B C 1
ATOM 2433 O O . ALA B 1 152 ? -35.844 -10.391 33 1 42.47 152 ALA B O 1
ATOM 2434 N N . PRO B 1 153 ? -36.375 -8.492 32.562 1 43.31 153 PRO B N 1
ATOM 2435 C CA . PRO B 1 153 ? -36.062 -7.992 33.906 1 43.31 153 PRO B CA 1
ATOM 2436 C C . PRO B 1 153 ? -36.844 -8.719 35 1 43.31 153 PRO B C 1
ATOM 2438 O O . PRO B 1 153 ? -38 -9.117 34.781 1 43.31 153 PRO B O 1
ATOM 2441 N N . PRO B 1 154 ? -36.25 -9.539 35.781 1 42.72 154 PRO B N 1
ATOM 2442 C CA . PRO B 1 154 ? -36.938 -10.234 36.875 1 42.72 154 PRO B CA 1
ATOM 2443 C C . PRO B 1 154 ? -37.938 -9.344 37.625 1 42.72 154 PRO B C 1
ATOM 2445 O O . PRO B 1 154 ? -37.688 -8.156 37.812 1 42.72 154 PRO B O 1
ATOM 2448 N N . GLY B 1 155 ? -39.219 -9.43 37.344 1 41 155 GLY B N 1
ATOM 2449 C CA . GLY B 1 155 ? -40.344 -8.789 38.062 1 41 155 GLY B CA 1
ATOM 2450 C C . GLY B 1 155 ? -40.125 -8.758 39.562 1 41 155 GLY B C 1
ATOM 2451 O O . GLY B 1 155 ? -39.469 -9.625 40.125 1 41 155 GLY B O 1
ATOM 2452 N N . ASN B 1 156 ? -39.938 -7.57 40.156 1 39.06 156 ASN B N 1
ATOM 2453 C 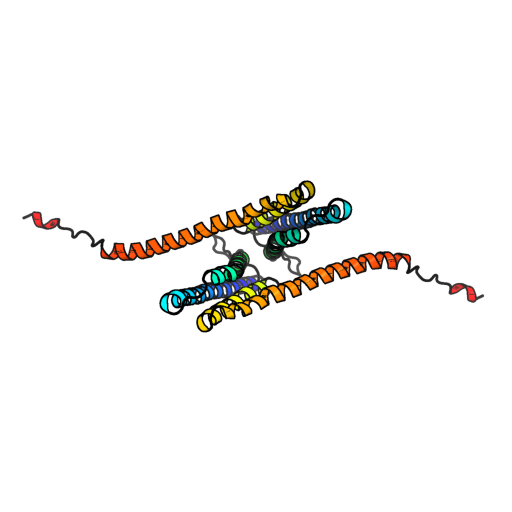CA . ASN B 1 156 ? -39.875 -7.242 41.562 1 39.06 156 ASN B CA 1
ATOM 2454 C C . ASN B 1 156 ? -40.969 -7.984 42.375 1 39.06 156 ASN B C 1
ATOM 2456 O O . ASN B 1 156 ? -42.156 -7.676 42.25 1 39.06 156 ASN B O 1
ATOM 2460 N N . ARG B 1 157 ? -41 -9.266 42.438 1 39 157 ARG B N 1
ATOM 2461 C CA . ARG B 1 157 ? -41.969 -10.023 43.25 1 39 157 ARG B CA 1
ATOM 2462 C C . ARG B 1 157 ? -41.875 -9.586 44.719 1 39 157 ARG B C 1
ATOM 2464 O O . ARG B 1 157 ? -42.344 -10.297 45.625 1 39 157 ARG B O 1
ATOM 2471 N N . ARG B 1 158 ? -41.125 -8.586 45.094 1 32.66 158 ARG B N 1
ATOM 2472 C CA . ARG B 1 158 ? -41.031 -8.461 46.562 1 32.66 158 ARG B CA 1
ATOM 2473 C C . ARG B 1 158 ? -42.406 -8.242 47.188 1 32.66 158 ARG B C 1
ATOM 2475 O O . ARG B 1 158 ? -42.625 -8.648 48.312 1 32.66 158 ARG B O 1
ATOM 2482 N N . ALA B 1 159 ? -43.125 -7.289 46.656 1 34.16 159 ALA B N 1
ATOM 2483 C CA . ALA B 1 159 ? -43.75 -6.48 47.719 1 34.16 159 ALA B CA 1
ATOM 2484 C C . ALA B 1 159 ? -44.969 -7.184 48.281 1 34.16 159 ALA B C 1
ATOM 2486 O O . ALA B 1 159 ? -45.75 -6.578 49.031 1 34.16 159 ALA B O 1
ATOM 2487 N N . ARG B 1 160 ? -45.281 -8.414 47.719 1 39.41 160 ARG B N 1
ATOM 2488 C CA . ARG B 1 160 ? -46.625 -8.695 48.188 1 39.41 160 ARG B CA 1
ATOM 2489 C C . ARG B 1 160 ? -46.625 -9.117 49.656 1 39.41 160 ARG B C 1
ATOM 2491 O O . ARG B 1 160 ? -47.688 -9.477 50.219 1 39.41 160 ARG B O 1
ATOM 2498 N N . ARG B 1 161 ? -45.438 -9.484 50.125 1 33.25 161 ARG B N 1
ATOM 2499 C CA . ARG B 1 161 ? -45.594 -10.32 51.312 1 33.25 161 ARG B CA 1
ATOM 2500 C C . ARG B 1 161 ? -46.094 -9.5 52.469 1 33.25 161 ARG B C 1
ATOM 2502 O O . ARG B 1 161 ? -46.188 -9.992 53.594 1 33.25 161 ARG B O 1
ATOM 2509 N N . ALA B 1 162 ? -46 -8.227 52.469 1 31.92 162 ALA B N 1
ATOM 2510 C CA . ALA B 1 162 ? -46.219 -7.656 53.812 1 31.92 162 ALA B CA 1
ATOM 2511 C C . ALA B 1 162 ? -47.656 -7.867 54.25 1 31.92 162 ALA B C 1
ATOM 2513 O O . ALA B 1 162 ? -48.031 -7.523 55.375 1 31.92 162 ALA B O 1
ATOM 2514 N N . ALA B 1 163 ? -48.469 -8.641 53.5 1 29.28 163 ALA B N 1
ATOM 2515 C CA . ALA B 1 163 ? -49.688 -8.734 54.312 1 29.28 163 ALA B CA 1
ATOM 2516 C C . ALA B 1 163 ? -49.562 -9.812 55.375 1 29.28 163 ALA B C 1
ATOM 2518 O O . ALA B 1 163 ? -48.969 -10.867 55.125 1 29.28 163 ALA B O 1
#

Secondary structure (DSSP, 8-state):
-HHHHHHHHHHHHHHHHHHHHHHHHHHHHHHHHHHHHT----HHHHHHHHHHHHHHHHHHHHHHS-EE-TTT--EEE--S-TT-TTHHHHHHHHHHHHHHHHHHHHHH-GGGGGGGGHHHHHHHHHHHHHHHHHHHHHHHHHHHHHHHHH------GGGGGG-/-HHHHHHHHHHHHHHHHHHHHHHHHHHHHHHHHHHHHT----HHHHHHHHHHHHHHHHHHHHHHS-EE-TTT--EEE--S-TT-TTHHHHHHHHHHHHHHHHHHHHHH-GGGGGGGGHHHHHHHHHHHHHHHHHHHHHHHHHHHHHHHHH-------GGGGG-

Sequence (326 aa):
MAQKAKKDRAKSNAAALNNLHVGSLVINALFLLAHFLFRSRSLWLYGLFSVPALICEYVLEFSGRPKYDPTTKALRTAGEDLSSPGLTEYMFDVIWVTWASVILVTFFGNKAWFLWLVLPAYGLYLGSGLLGMGKQKMAEFQGAGDAGAGAAPPGNRRARRAAMAQKAKKDRAKSNAAALNNLHVGSLVINALFLLAHFLFRSRSLWLYGLFSVPALICEYVLEFSGRPKYDPTTKALRTAGEDLSSPGLTEYMFDVIWVTWASVILVTFFGNKAWFLWLVLPAYGLYLGSGLLGMGKQKMAEFQGAGDAGAGAAPPGNRRARRAA

Nearest PDB structures (foldseek):
  3j9u-assembly1_T  TM=2.964E-01  e=3.178E+00  Saccharomyces cerevisiae
  3j9u-assembly1_T  TM=2.962E-01  e=3.618E+00  Saccharomyces cerevisiae